Protein AF-A0A7C9CLT5-F1 (afdb_monomer)

Sequence (232 aa):
ELRRKSLEMELKLKSREDGNLPAATIGSSTFSGKDELLRELEATKGQISSLLEQHAELEMKSKSDIKVLVKEVKSLRRSQHELKQKLEKSLQEKSEVEQLLQREMKQSEQALVARRKLLHDCQTLHSRLRNCNVKFVDSNFADSSSTLDVLDLLVECDKQIGLLLTEINHFTPEADTLSNNNDMKAVDHELRLVLRDIFIDNARLRKRMNLFIQSALQVGSSTDENGSSVEE

pLDDT: mean 80.36, std 18.27, range [36.84, 98.62]

Radius of gyration: 62.24 Å; Cα contacts (8 Å, |Δi|>4): 39; chains: 1; bounding box: 108×39×186 Å

InterPro domains:
  IPR044588 PX domain-containing protein EREX-like [PTHR46856] (1-226)

Secondary structure (DSSP, 8-state):
-HHHHHHHHHHHHHHHHS----SSSHHHHHHHHHHHHHHHHHHHHHHHHHHHHHHHHHHHHHHHHHHHHHHHHHHHHHHHHHHHHHHHHHHHHHHHHHHHHHHHHHHHHHHHHHHHHHHHHHHHHHHHHHHTS----S--TTS---HHHHHHHHHHHHHHHHHHHHHHHTSSPPSTT--S--HHHHHHHHHHHHHHHHHHHHHHHHHHHHHHHHHHHHHHHHHHGGGS----

Mean predicted aligned error: 16.34 Å

Structure (mmCIF, N/CA/C/O backbone):
data_AF-A0A7C9CLT5-F1
#
_entry.id   AF-A0A7C9CLT5-F1
#
loop_
_atom_site.group_PDB
_atom_site.id
_atom_site.type_symbol
_atom_site.label_atom_id
_atom_site.label_alt_id
_atom_site.label_comp_id
_atom_site.label_asym_id
_atom_site.label_entity_id
_atom_site.label_seq_id
_atom_site.pdbx_PDB_ins_code
_atom_site.Cartn_x
_atom_site.Cartn_y
_atom_site.Cartn_z
_atom_site.occupancy
_atom_site.B_iso_or_equiv
_atom_site.auth_seq_id
_atom_site.auth_comp_id
_atom_site.auth_asym_id
_atom_site.auth_atom_id
_atom_site.pdbx_PDB_model_num
ATOM 1 N N . GLU A 1 1 ? 31.709 -3.753 -88.934 1.00 66.12 1 GLU A N 1
ATOM 2 C CA . GLU A 1 1 ? 31.804 -2.277 -89.024 1.00 66.12 1 GLU A CA 1
ATOM 3 C C . GLU A 1 1 ? 33.242 -1.746 -88.941 1.00 66.12 1 GLU A C 1
ATOM 5 O O . GLU A 1 1 ? 33.671 -1.070 -89.868 1.00 66.12 1 GLU A O 1
ATOM 10 N N . LEU A 1 2 ? 34.032 -2.140 -87.931 1.00 69.50 2 LEU A N 1
ATOM 11 C CA . LEU A 1 2 ? 35.466 -1.803 -87.800 1.00 69.50 2 LEU A CA 1
ATOM 12 C C . LEU A 1 2 ? 36.326 -2.117 -89.041 1.00 69.50 2 LEU A C 1
ATOM 14 O O . LEU A 1 2 ? 37.089 -1.263 -89.477 1.00 69.50 2 LEU A O 1
ATOM 18 N N . ARG A 1 3 ? 36.162 -3.293 -89.668 1.00 71.88 3 ARG A N 1
ATOM 19 C CA . ARG A 1 3 ? 36.886 -3.655 -90.908 1.00 71.88 3 ARG A CA 1
ATOM 20 C C . ARG A 1 3 ? 36.601 -2.710 -92.080 1.00 71.88 3 ARG A C 1
ATOM 22 O O . ARG A 1 3 ? 37.522 -2.352 -92.801 1.00 71.88 3 ARG A O 1
ATOM 29 N N . ARG A 1 4 ? 35.346 -2.273 -92.242 1.00 78.06 4 ARG A N 1
ATOM 30 C CA . ARG A 1 4 ? 34.948 -1.313 -93.288 1.00 78.06 4 ARG A CA 1
ATOM 31 C C . ARG A 1 4 ? 35.614 0.04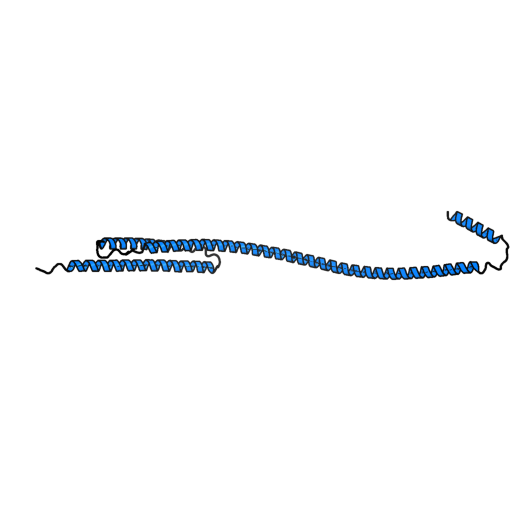3 -93.048 1.00 78.06 4 ARG A C 1
ATOM 33 O O . ARG A 1 4 ? 36.158 0.626 -93.974 1.00 78.06 4 ARG A O 1
ATOM 40 N N . LYS A 1 5 ? 35.635 0.482 -91.787 1.00 81.50 5 LYS A N 1
ATOM 41 C CA . LYS A 1 5 ? 36.274 1.732 -91.354 1.00 81.50 5 LYS A CA 1
ATOM 42 C C . LYS A 1 5 ? 37.803 1.692 -91.513 1.00 81.50 5 LYS A C 1
ATOM 44 O O . LYS A 1 5 ? 38.405 2.697 -91.872 1.00 81.50 5 LYS A O 1
ATOM 49 N N . SER A 1 6 ? 38.414 0.523 -91.301 1.00 76.75 6 SER A N 1
ATOM 50 C CA . SER A 1 6 ? 39.846 0.288 -91.528 1.00 76.75 6 SER A CA 1
ATOM 51 C C . SER A 1 6 ? 40.212 0.371 -93.009 1.00 76.75 6 SER A C 1
ATOM 53 O O . SER A 1 6 ? 41.174 1.047 -93.352 1.00 76.75 6 SER A O 1
ATOM 55 N N . LEU A 1 7 ? 39.425 -0.262 -93.885 1.00 83.94 7 LEU A N 1
ATOM 56 C CA . LEU A 1 7 ? 39.666 -0.236 -95.331 1.00 83.94 7 LEU A CA 1
ATOM 57 C C . LEU A 1 7 ? 39.484 1.177 -95.912 1.00 83.94 7 LEU A C 1
ATOM 59 O O . LEU A 1 7 ? 40.243 1.612 -96.770 1.00 83.94 7 LEU A O 1
ATOM 63 N N . GLU A 1 8 ? 38.498 1.919 -95.403 1.00 83.31 8 GLU A N 1
ATOM 64 C CA . GLU A 1 8 ? 38.257 3.312 -95.787 1.00 83.31 8 GLU A CA 1
ATOM 65 C C . GLU A 1 8 ? 39.413 4.236 -95.366 1.00 83.31 8 GLU A C 1
ATOM 67 O O . GLU A 1 8 ? 39.814 5.108 -96.137 1.00 83.31 8 GLU A O 1
ATOM 72 N N . MET A 1 9 ? 39.983 4.035 -94.171 1.00 81.94 9 MET A N 1
ATOM 73 C CA . MET A 1 9 ? 41.198 4.748 -93.760 1.00 81.94 9 MET A CA 1
ATOM 74 C C . MET A 1 9 ? 42.407 4.367 -94.613 1.00 81.94 9 MET A C 1
ATOM 76 O O . MET A 1 9 ? 43.177 5.247 -94.983 1.00 81.94 9 MET A O 1
ATOM 80 N N . GLU A 1 10 ? 42.566 3.090 -94.957 1.00 80.75 10 GLU A N 1
ATOM 81 C CA . GLU A 1 10 ? 43.690 2.625 -95.774 1.00 80.75 10 GLU A CA 1
ATOM 82 C C . GLU A 1 10 ? 43.654 3.225 -97.190 1.00 80.75 10 GLU A C 1
ATOM 84 O O . GLU A 1 10 ? 44.680 3.669 -97.703 1.00 80.75 10 GLU A O 1
ATOM 89 N N . LEU A 1 11 ? 42.463 3.332 -97.792 1.00 79.06 11 LEU A N 1
ATOM 90 C CA . LEU A 1 11 ? 42.272 4.001 -99.084 1.00 79.06 11 LEU A CA 1
ATOM 91 C C . LEU A 1 11 ? 42.558 5.508 -99.006 1.00 79.06 11 LEU A C 1
ATOM 93 O O . LEU A 1 11 ? 43.196 6.054 -99.904 1.00 79.06 11 LEU A O 1
ATOM 97 N N . LYS A 1 12 ? 42.143 6.172 -97.918 1.00 77.69 12 LYS A N 1
ATOM 98 C CA . LYS A 1 12 ? 42.426 7.600 -97.678 1.00 77.69 12 LYS A CA 1
ATOM 99 C C . LYS A 1 12 ? 43.920 7.878 -97.486 1.00 77.69 12 LYS A C 1
ATOM 101 O O . LYS A 1 12 ? 44.406 8.912 -97.941 1.00 77.69 12 LYS A O 1
ATOM 106 N N . LEU A 1 13 ? 44.649 6.966 -96.839 1.00 74.62 13 LEU A N 1
ATOM 107 C CA . LEU A 1 13 ? 46.101 7.065 -96.675 1.00 74.62 13 LEU A CA 1
ATOM 108 C C . LEU A 1 13 ? 46.825 6.858 -98.011 1.00 74.62 13 LEU A C 1
ATOM 110 O O . LEU A 1 13 ? 47.627 7.710 -98.382 1.00 74.62 13 LEU A O 1
ATOM 114 N N . LYS A 1 14 ? 46.456 5.827 -98.784 1.00 74.06 14 LYS A N 1
ATOM 115 C CA . LYS A 1 14 ? 47.026 5.579 -100.122 1.00 74.06 14 LYS A CA 1
ATOM 116 C C . LYS A 1 14 ? 46.781 6.739 -101.092 1.00 74.06 14 LYS A C 1
ATOM 118 O O . LYS A 1 14 ? 47.707 7.173 -101.765 1.00 74.06 14 LYS A O 1
ATOM 123 N N . SER A 1 15 ? 45.585 7.339 -101.091 1.00 64.56 15 SER A N 1
ATOM 124 C CA . SER A 1 15 ? 45.294 8.508 -101.944 1.00 64.56 15 SER A CA 1
ATOM 125 C C . SER A 1 15 ? 46.101 9.763 -101.590 1.00 64.56 15 SER A C 1
ATOM 127 O O . SER A 1 15 ? 46.228 10.666 -102.410 1.00 64.56 15 SER A O 1
ATOM 129 N N . ARG A 1 16 ? 46.624 9.838 -100.359 1.00 61.00 16 ARG A N 1
ATOM 130 C CA . ARG A 1 16 ? 47.462 10.945 -99.883 1.00 61.00 16 ARG A CA 1
ATOM 131 C C . ARG A 1 16 ? 48.944 10.725 -100.205 1.00 61.00 16 ARG A C 1
ATOM 133 O O . ARG A 1 16 ? 49.695 11.692 -100.225 1.00 61.00 16 ARG A O 1
ATOM 140 N N . GLU A 1 17 ? 49.343 9.481 -100.452 1.00 57.97 17 GLU A N 1
ATOM 141 C CA . GLU A 1 17 ? 50.720 9.075 -100.747 1.00 57.97 17 GLU A CA 1
ATOM 142 C C . GLU A 1 17 ? 51.038 9.170 -102.256 1.00 57.97 17 GLU A C 1
ATOM 144 O O . GLU A 1 17 ? 52.142 9.567 -102.615 1.00 57.97 17 GLU A O 1
ATOM 149 N N . ASP A 1 18 ? 50.049 8.948 -103.136 1.00 50.91 18 ASP A N 1
ATOM 150 C CA . ASP A 1 18 ? 50.190 9.064 -104.607 1.00 50.91 18 ASP A CA 1
ATOM 151 C C . ASP A 1 18 ? 50.083 10.510 -105.156 1.00 50.91 18 ASP A C 1
ATOM 153 O O . ASP A 1 18 ? 50.296 10.765 -106.344 1.00 50.91 18 ASP A O 1
ATOM 157 N N . GLY A 1 19 ? 49.768 11.491 -104.303 1.00 47.75 19 GLY A N 1
ATOM 158 C CA . GLY A 1 19 ? 49.683 12.913 -104.654 1.00 47.75 19 GLY A CA 1
ATOM 159 C C . GLY A 1 19 ? 50.991 13.659 -104.387 1.00 47.75 19 GLY A C 1
ATOM 160 O O . GLY A 1 19 ? 51.159 14.268 -103.334 1.00 47.75 19 GLY A O 1
ATOM 161 N N . ASN A 1 20 ? 51.911 13.642 -105.348 1.00 48.28 20 ASN A N 1
ATOM 162 C CA . ASN A 1 20 ? 53.196 14.340 -105.280 1.00 48.28 20 ASN A CA 1
ATOM 163 C C . ASN A 1 20 ? 53.012 15.881 -105.286 1.00 48.28 20 ASN A C 1
ATOM 165 O O . ASN A 1 20 ? 52.816 16.469 -106.348 1.00 48.28 20 ASN A O 1
ATOM 169 N N . LEU A 1 21 ? 53.071 16.542 -104.119 1.00 45.28 21 LEU A N 1
ATOM 170 C CA . LEU A 1 21 ? 53.153 18.008 -103.946 1.00 45.28 21 LEU A CA 1
ATOM 171 C C . LEU A 1 21 ? 53.982 18.369 -102.683 1.00 45.28 21 LEU A C 1
ATOM 173 O O . LEU A 1 21 ? 54.103 17.558 -101.766 1.00 45.28 21 LEU A O 1
ATOM 177 N N . PRO A 1 22 ? 54.620 19.556 -102.645 1.00 45.06 22 PRO A N 1
ATOM 178 C CA . PRO A 1 22 ? 55.977 19.735 -102.128 1.00 45.06 22 PRO A CA 1
ATOM 179 C C . PRO A 1 22 ? 56.117 19.736 -100.598 1.00 45.06 22 PRO A C 1
ATOM 181 O O . PRO A 1 22 ? 55.289 20.249 -99.846 1.00 45.06 22 PRO A O 1
ATOM 184 N N . ALA A 1 23 ? 57.265 19.214 -100.167 1.00 47.66 23 ALA A N 1
ATOM 185 C CA . ALA A 1 23 ? 57.706 18.921 -98.806 1.00 47.66 23 ALA A CA 1
ATOM 186 C C . ALA A 1 23 ? 57.981 20.138 -97.884 1.00 47.66 23 ALA A C 1
ATOM 188 O O . ALA A 1 23 ? 58.943 20.114 -97.121 1.00 47.66 23 ALA A O 1
ATOM 189 N N . ALA A 1 24 ? 57.160 21.194 -97.902 1.00 45.53 24 ALA A N 1
ATOM 190 C CA . ALA A 1 24 ? 57.438 22.415 -97.124 1.00 45.53 24 ALA A CA 1
ATOM 191 C C . ALA A 1 24 ? 56.342 22.867 -96.138 1.00 45.53 24 ALA A C 1
ATOM 193 O O . ALA A 1 24 ? 56.473 23.933 -95.542 1.00 45.53 24 ALA A O 1
ATOM 194 N N . THR A 1 25 ? 55.263 22.105 -95.913 1.00 49.78 25 THR A N 1
ATOM 195 C CA . THR A 1 25 ? 54.188 22.573 -94.994 1.00 49.78 25 THR A CA 1
ATOM 196 C C . THR A 1 25 ? 53.561 21.484 -94.110 1.00 49.78 25 THR A C 1
ATOM 198 O O . THR A 1 25 ? 52.732 21.775 -93.256 1.00 49.78 25 THR A O 1
ATOM 201 N N . ILE A 1 26 ? 53.989 20.223 -94.225 1.00 44.06 26 ILE A N 1
ATOM 202 C CA . ILE A 1 26 ? 53.376 19.098 -93.484 1.00 44.06 26 ILE A CA 1
ATOM 203 C C . ILE A 1 26 ? 54.106 18.789 -92.157 1.00 44.06 26 ILE A C 1
ATOM 205 O O . ILE A 1 26 ? 53.553 18.139 -91.271 1.00 44.06 26 ILE A O 1
ATOM 209 N N . GLY A 1 27 ? 55.309 19.332 -91.947 1.00 44.41 27 GLY A N 1
ATOM 210 C CA . GLY A 1 27 ? 56.067 19.135 -90.703 1.00 44.41 27 GLY A CA 1
ATOM 211 C C . GLY A 1 27 ? 55.457 19.802 -89.460 1.00 44.41 27 GLY A C 1
ATOM 212 O O . GLY A 1 27 ? 55.659 19.308 -88.356 1.00 44.41 27 GLY A O 1
ATOM 213 N N . SER A 1 28 ? 54.682 20.883 -89.612 1.00 47.25 28 SER A N 1
ATOM 214 C CA . SER A 1 28 ? 54.194 21.699 -88.483 1.00 47.25 28 SER A CA 1
ATOM 215 C C . SER A 1 28 ? 52.764 21.372 -88.023 1.00 47.25 28 SER A C 1
ATOM 217 O O . SER A 1 28 ? 52.457 21.494 -86.840 1.00 47.25 28 SER A O 1
ATOM 219 N N . SER A 1 29 ? 51.886 20.909 -88.920 1.00 49.78 29 SER A N 1
ATOM 220 C CA . SER A 1 29 ? 50.466 20.647 -88.608 1.00 49.78 29 SER A CA 1
ATOM 221 C C . SER A 1 29 ? 50.237 19.314 -87.879 1.00 49.78 29 SER A C 1
ATOM 223 O O . SER A 1 29 ? 49.468 19.249 -86.922 1.00 49.78 29 SER A O 1
ATOM 225 N N . THR A 1 30 ? 50.952 18.255 -88.267 1.00 52.78 30 THR A N 1
ATOM 226 C CA . THR A 1 30 ? 50.881 16.936 -87.606 1.00 52.78 30 THR A CA 1
ATOM 227 C C . THR A 1 30 ? 51.510 16.941 -86.207 1.00 52.78 30 THR A C 1
ATOM 229 O O . THR A 1 30 ? 51.152 16.123 -85.362 1.00 52.78 30 THR A O 1
ATOM 232 N N . PHE A 1 31 ? 52.426 17.878 -85.955 1.00 52.69 31 PHE A N 1
ATOM 233 C CA . PHE A 1 31 ? 53.069 18.096 -84.660 1.00 52.69 31 PHE A CA 1
ATOM 234 C C . PHE A 1 31 ? 52.114 18.790 -83.668 1.00 52.69 31 PHE A C 1
ATOM 236 O O . PHE A 1 31 ? 51.948 18.322 -82.547 1.00 52.69 31 PHE A O 1
ATOM 243 N N . SER A 1 32 ? 51.368 19.806 -84.125 1.00 59.34 32 SER A N 1
ATOM 244 C CA . SER A 1 32 ? 50.389 20.544 -83.306 1.00 59.34 32 SER A CA 1
ATOM 245 C C . SER A 1 32 ? 49.245 19.676 -82.755 1.00 59.34 32 SER A C 1
ATOM 247 O O . SER A 1 32 ? 48.876 19.831 -81.594 1.00 59.34 32 SER A O 1
ATOM 249 N N . GLY A 1 33 ? 48.699 18.738 -83.540 1.00 73.19 33 GLY A N 1
ATOM 250 C CA . GLY A 1 33 ? 47.644 17.831 -83.058 1.00 73.19 33 GLY A CA 1
ATOM 251 C C . GLY A 1 33 ? 48.146 16.776 -82.066 1.00 73.19 33 GLY A C 1
ATOM 252 O O . GLY A 1 33 ? 47.407 16.348 -81.184 1.00 73.19 33 GLY A O 1
ATOM 253 N N . LYS A 1 34 ? 49.418 16.376 -82.175 1.00 79.69 34 LYS A N 1
ATOM 254 C CA . LYS A 1 34 ? 50.054 15.443 -81.239 1.00 79.69 34 LYS A CA 1
ATOM 255 C C . LYS A 1 34 ? 50.289 16.095 -79.874 1.00 79.69 34 LYS A C 1
ATOM 257 O O . LYS A 1 34 ? 50.053 15.448 -78.858 1.00 79.69 34 LYS A O 1
ATOM 262 N N . ASP A 1 35 ? 50.698 17.360 -79.856 1.00 80.25 35 ASP A N 1
ATOM 263 C CA . ASP A 1 35 ? 50.902 18.122 -78.619 1.00 80.25 35 ASP A CA 1
ATOM 264 C C . ASP A 1 35 ? 49.583 18.413 -77.885 1.00 80.25 35 ASP A C 1
ATOM 266 O O . ASP A 1 35 ? 49.543 18.360 -76.656 1.00 80.25 35 ASP A O 1
ATOM 270 N N . GLU A 1 36 ? 48.489 18.663 -78.614 1.00 85.50 36 GLU A N 1
ATOM 271 C CA . GLU A 1 36 ? 47.157 18.822 -78.013 1.00 85.50 36 GLU A CA 1
ATOM 272 C C . GLU A 1 36 ? 46.658 17.509 -77.391 1.00 85.50 36 GLU A C 1
ATOM 274 O O . GLU A 1 36 ? 46.243 17.495 -76.235 1.00 85.50 36 GLU A O 1
ATOM 279 N N . LEU A 1 37 ? 46.804 16.381 -78.097 1.00 87.38 37 LEU A N 1
ATOM 280 C CA . LEU A 1 37 ? 46.467 15.056 -77.561 1.00 87.38 37 LEU A CA 1
ATOM 281 C C . LEU A 1 37 ? 47.310 14.684 -76.332 1.00 87.38 37 LEU A C 1
ATOM 283 O O . LEU A 1 37 ? 46.803 14.057 -75.404 1.00 87.38 37 LEU A O 1
ATOM 287 N N . LEU A 1 38 ? 48.589 15.070 -76.296 1.00 87.88 38 LEU A N 1
ATOM 288 C CA . LEU A 1 38 ? 49.440 14.884 -75.116 1.00 87.88 38 LEU A CA 1
ATOM 289 C C . LEU A 1 38 ? 48.967 15.741 -73.936 1.00 87.88 38 LEU A C 1
ATOM 291 O O . LEU A 1 38 ? 48.978 15.269 -72.798 1.00 87.88 38 LEU A O 1
ATOM 295 N N . ARG A 1 39 ? 48.517 16.973 -74.194 1.00 90.06 39 ARG A N 1
ATOM 296 C CA . ARG A 1 39 ? 47.952 17.854 -73.165 1.00 90.06 39 ARG A CA 1
ATOM 297 C C . ARG A 1 39 ? 46.640 17.300 -72.609 1.00 90.06 39 ARG A C 1
ATOM 299 O O . ARG A 1 39 ? 46.461 17.299 -71.394 1.00 90.06 39 ARG A O 1
ATOM 306 N N . GLU A 1 40 ? 45.757 16.790 -73.465 1.00 89.81 40 GLU A N 1
ATOM 307 C CA . GLU A 1 40 ? 44.522 16.110 -73.051 1.00 89.81 40 GLU A CA 1
ATOM 308 C C . GLU A 1 40 ? 44.812 14.831 -72.254 1.00 89.81 40 GLU A C 1
ATOM 310 O O . GLU A 1 40 ? 44.169 14.576 -71.233 1.00 89.81 40 GLU A O 1
ATOM 315 N N . LEU A 1 41 ? 45.807 14.041 -72.664 1.00 92.56 41 LEU A N 1
ATOM 316 C CA . LEU A 1 41 ? 46.230 12.849 -71.929 1.00 92.56 41 LEU A CA 1
ATOM 317 C C . LEU A 1 41 ? 46.744 13.205 -70.526 1.00 92.56 41 LEU A C 1
ATOM 319 O O . LEU A 1 41 ? 46.369 12.554 -69.553 1.00 92.56 41 LEU A O 1
ATOM 323 N N . GLU A 1 42 ? 47.565 14.248 -70.394 1.00 93.00 42 GLU A N 1
ATOM 324 C CA . GLU A 1 42 ? 48.068 14.667 -69.081 1.00 93.00 42 GLU A CA 1
ATOM 325 C C . GLU A 1 42 ? 46.955 15.289 -68.220 1.00 93.00 42 GLU A C 1
ATOM 327 O O . GLU A 1 42 ? 46.880 15.018 -67.021 1.00 93.00 42 GLU A O 1
ATOM 332 N N . ALA A 1 43 ? 46.024 16.039 -68.823 1.00 93.75 43 ALA A N 1
ATOM 333 C CA . ALA A 1 43 ? 44.853 16.577 -68.130 1.00 93.75 43 ALA A CA 1
ATOM 334 C C . ALA A 1 43 ? 43.919 15.466 -67.619 1.00 93.75 43 ALA A C 1
ATOM 336 O O . ALA A 1 43 ? 43.509 15.485 -66.457 1.00 93.75 43 ALA A O 1
ATOM 337 N N . THR A 1 44 ? 43.620 14.467 -68.452 1.00 92.88 44 THR A N 1
ATOM 338 C CA . THR A 1 44 ? 42.793 13.309 -68.068 1.00 92.88 44 THR A CA 1
ATOM 339 C C . THR A 1 44 ? 43.483 12.446 -67.017 1.00 92.88 44 THR A C 1
ATOM 341 O O . THR A 1 44 ? 42.844 12.020 -66.058 1.00 92.88 44 THR A O 1
ATOM 344 N N . LYS A 1 45 ? 44.799 12.247 -67.117 1.00 94.25 45 LYS A N 1
ATOM 345 C CA . LYS A 1 45 ? 45.598 11.575 -66.084 1.00 94.25 45 LYS A CA 1
ATOM 346 C C . LYS A 1 45 ? 45.567 12.329 -64.751 1.00 94.25 45 LYS A C 1
ATOM 348 O O . LYS A 1 45 ? 45.393 11.696 -63.709 1.00 94.25 45 LYS A O 1
ATOM 353 N N . GLY A 1 46 ? 45.664 13.659 -64.774 1.00 94.62 46 GLY A N 1
ATOM 354 C CA . GLY A 1 46 ? 45.495 14.504 -63.588 1.00 94.62 46 GLY A CA 1
ATOM 355 C C . GLY A 1 46 ? 44.102 14.369 -62.962 1.00 94.62 46 GLY A C 1
ATOM 356 O O . GLY A 1 46 ? 43.984 14.186 -61.751 1.00 94.62 46 GLY A O 1
ATOM 357 N N . GLN A 1 47 ? 43.048 14.368 -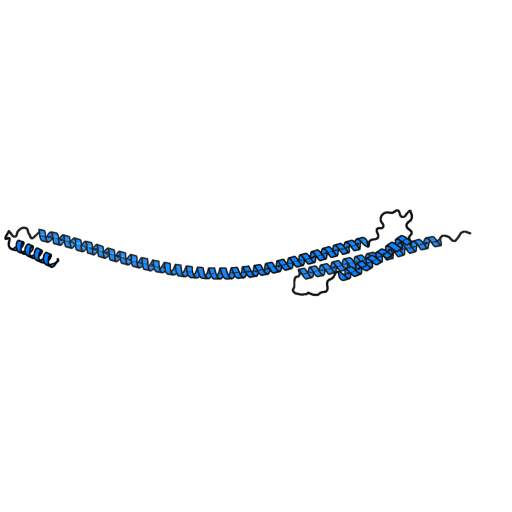63.785 1.00 95.44 47 GLN A N 1
ATOM 358 C CA . GLN A 1 47 ? 41.667 14.144 -63.333 1.00 95.44 47 GLN A CA 1
ATOM 359 C C . GLN A 1 47 ? 41.475 12.755 -62.712 1.00 95.44 47 GLN A C 1
ATOM 361 O O . GLN A 1 47 ? 40.876 12.645 -61.645 1.00 95.44 47 GLN A O 1
ATOM 366 N N . ILE A 1 48 ? 42.015 11.702 -63.336 1.00 95.19 48 ILE A N 1
ATOM 367 C CA . ILE A 1 48 ? 41.965 10.332 -62.803 1.00 95.19 48 ILE A CA 1
ATOM 368 C C . ILE A 1 48 ? 42.677 10.262 -61.449 1.00 95.19 48 ILE A C 1
ATOM 370 O O . ILE A 1 48 ? 42.136 9.685 -60.510 1.00 95.19 48 ILE A O 1
ATOM 374 N N . SER A 1 49 ? 43.856 10.878 -61.323 1.00 95.88 49 SER A N 1
ATOM 375 C CA . SER A 1 49 ? 44.589 10.923 -60.054 1.00 95.88 49 SER A CA 1
ATOM 376 C C . SER A 1 49 ? 43.783 11.621 -58.955 1.00 95.88 49 SER A C 1
ATOM 378 O O . SER A 1 49 ? 43.692 11.101 -57.846 1.00 95.88 49 SER A O 1
ATOM 380 N N . SER A 1 50 ? 43.156 12.761 -59.266 1.00 96.38 50 SER A N 1
ATOM 381 C CA . SER A 1 50 ? 42.314 13.496 -58.313 1.00 96.38 50 SER A CA 1
ATOM 382 C C . SER A 1 50 ? 41.072 12.699 -57.896 1.00 96.38 50 SER A C 1
ATOM 384 O O . SER A 1 50 ? 40.747 12.643 -56.711 1.00 96.38 50 SER A O 1
ATOM 386 N N . LEU A 1 51 ? 40.407 12.023 -58.840 1.00 96.75 51 LEU A N 1
ATOM 387 C CA . LEU A 1 51 ? 39.254 11.166 -58.544 1.00 96.75 51 LEU A CA 1
ATOM 388 C C . LEU A 1 51 ? 39.628 9.968 -57.664 1.00 96.75 51 LEU A C 1
ATOM 390 O O . LEU A 1 51 ? 38.862 9.606 -56.771 1.00 96.75 51 LEU A O 1
ATOM 394 N N . LEU A 1 52 ? 40.797 9.360 -57.887 1.00 95.62 52 LEU A N 1
ATOM 395 C CA . LEU A 1 52 ? 41.293 8.264 -57.050 1.00 95.62 52 LEU A CA 1
ATOM 396 C C . LEU A 1 52 ? 41.542 8.718 -55.607 1.00 9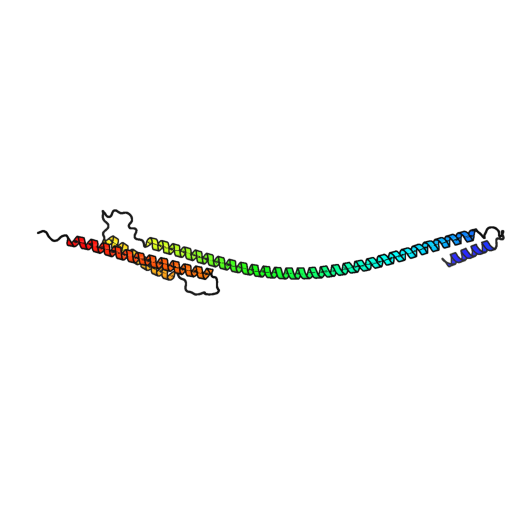5.62 52 LEU A C 1
ATOM 398 O O . LEU A 1 52 ? 41.190 7.997 -54.673 1.00 95.62 52 LEU A O 1
ATOM 402 N N . GLU A 1 53 ? 42.102 9.913 -55.421 1.00 96.62 53 GLU A N 1
ATOM 403 C CA . GLU A 1 53 ? 42.334 10.494 -54.096 1.00 96.62 53 GLU A CA 1
ATOM 404 C C . GLU A 1 53 ? 41.014 10.783 -53.365 1.00 96.62 53 GLU A C 1
ATOM 406 O O . GLU A 1 53 ? 40.824 10.336 -52.232 1.00 96.62 53 GLU A O 1
ATOM 411 N N . GLN A 1 54 ? 40.053 11.422 -54.042 1.00 96.75 54 GLN A N 1
ATOM 412 C CA . GLN A 1 54 ? 38.717 11.681 -53.488 1.00 96.75 54 GLN A CA 1
ATOM 413 C C . GLN A 1 54 ? 37.974 10.390 -53.125 1.00 96.75 54 GLN A C 1
ATOM 415 O O . GLN A 1 54 ? 37.315 10.314 -52.087 1.00 96.75 54 GLN A O 1
ATOM 420 N N . HIS A 1 55 ? 38.080 9.356 -53.962 1.00 96.62 55 HIS A N 1
ATOM 421 C CA . HIS A 1 55 ? 37.475 8.057 -53.682 1.00 96.62 55 HIS A CA 1
ATOM 422 C C . HIS A 1 55 ? 38.082 7.409 -52.431 1.00 96.62 55 HIS A C 1
ATOM 424 O O . HIS A 1 55 ? 37.347 6.911 -51.577 1.00 96.62 55 HIS A O 1
ATOM 430 N N . ALA A 1 56 ? 39.410 7.451 -52.287 1.00 96.38 56 ALA A N 1
ATOM 431 C CA . ALA A 1 56 ? 40.088 6.939 -51.099 1.00 96.38 56 ALA A CA 1
ATOM 432 C C . ALA A 1 56 ? 39.666 7.697 -49.826 1.00 96.38 56 ALA A C 1
ATOM 434 O O . ALA A 1 56 ? 39.408 7.070 -48.796 1.00 96.38 56 ALA A O 1
ATOM 435 N N . GLU A 1 57 ? 39.531 9.024 -49.892 1.00 96.94 57 GLU A N 1
ATOM 436 C CA . GLU A 1 57 ? 39.043 9.840 -48.774 1.00 96.94 57 GLU A CA 1
ATOM 437 C C . GLU A 1 57 ? 37.599 9.476 -48.386 1.00 96.94 57 GLU A C 1
ATOM 439 O O . GLU A 1 57 ? 37.307 9.233 -47.209 1.00 96.94 57 GLU A O 1
ATOM 444 N N . LEU A 1 58 ? 36.701 9.363 -49.370 1.00 97.06 58 LEU A N 1
ATOM 445 C CA . LEU A 1 58 ? 35.309 8.961 -49.149 1.00 97.06 58 LEU A CA 1
ATOM 446 C C . LEU A 1 58 ? 35.201 7.553 -48.559 1.00 97.06 58 LEU A C 1
ATOM 448 O O . LEU A 1 58 ? 34.399 7.333 -47.647 1.00 97.06 58 LEU A O 1
ATOM 452 N N . GLU A 1 59 ? 36.021 6.607 -49.018 1.00 96.88 59 GLU A N 1
ATOM 453 C CA . GLU A 1 59 ? 36.094 5.273 -48.422 1.00 96.88 59 GLU A CA 1
ATOM 454 C C . GLU A 1 59 ? 36.512 5.325 -46.950 1.00 96.88 59 GLU A C 1
ATOM 456 O O . GLU A 1 59 ? 35.926 4.631 -46.113 1.00 96.88 59 GLU A O 1
ATOM 461 N N . MET A 1 60 ? 37.529 6.124 -46.618 1.00 97.50 60 MET A N 1
ATOM 462 C CA . MET A 1 60 ? 38.014 6.254 -45.243 1.00 97.50 60 MET A CA 1
ATOM 463 C C . MET A 1 60 ? 36.948 6.876 -44.337 1.00 97.50 60 MET A C 1
ATOM 465 O O . MET A 1 60 ? 36.708 6.356 -43.242 1.00 97.50 60 MET A O 1
ATOM 469 N N . LYS A 1 61 ? 36.247 7.908 -44.822 1.00 97.62 61 LYS A N 1
ATOM 470 C CA . LYS A 1 61 ? 35.115 8.530 -44.124 1.00 97.62 61 LYS A CA 1
ATOM 471 C C . LYS A 1 61 ? 33.952 7.553 -43.929 1.00 97.62 61 LYS A C 1
ATOM 473 O O . LYS A 1 61 ? 33.448 7.398 -42.820 1.00 97.62 61 LYS A O 1
ATOM 478 N N . SER A 1 62 ? 33.580 6.807 -44.969 1.00 97.69 62 SER A N 1
ATOM 479 C CA . SER A 1 62 ? 32.528 5.787 -44.881 1.00 97.69 62 SER A CA 1
ATOM 480 C C . SER A 1 62 ? 32.876 4.701 -43.853 1.00 97.69 62 SER A C 1
ATOM 482 O O . SER A 1 62 ? 32.053 4.353 -43.003 1.00 97.69 62 SER A O 1
ATOM 484 N N . LYS A 1 63 ? 34.128 4.220 -43.844 1.00 98.06 63 LYS A N 1
ATOM 485 C CA . LYS A 1 63 ? 34.616 3.246 -42.851 1.00 98.06 63 LYS A CA 1
ATOM 486 C C . LYS A 1 63 ? 34.572 3.803 -41.422 1.00 98.06 63 LYS A C 1
ATOM 488 O O . LYS A 1 63 ? 34.255 3.049 -40.494 1.00 98.06 63 LYS A O 1
ATOM 493 N N . SER A 1 64 ? 34.883 5.087 -41.212 1.00 97.88 64 SER A N 1
ATOM 494 C CA . SER A 1 64 ? 34.753 5.712 -39.888 1.00 97.88 64 SER A CA 1
ATOM 495 C C . SER A 1 64 ? 33.296 5.872 -39.458 1.00 97.88 64 SER A C 1
ATOM 497 O O . SER A 1 64 ? 32.977 5.527 -38.318 1.00 97.88 64 SER A O 1
ATOM 499 N N . ASP A 1 65 ? 32.412 6.291 -40.361 1.00 98.19 65 ASP A N 1
ATOM 500 C CA . ASP A 1 65 ? 30.988 6.497 -40.072 1.00 98.19 65 ASP A CA 1
ATOM 501 C C . ASP A 1 65 ? 30.307 5.171 -39.711 1.00 98.19 65 ASP A C 1
ATOM 503 O O . ASP A 1 65 ? 29.640 5.068 -38.680 1.00 98.19 65 ASP A O 1
ATOM 507 N N . ILE A 1 66 ? 30.578 4.102 -40.472 1.00 98.31 66 ILE A N 1
ATOM 508 C CA . ILE A 1 66 ? 30.104 2.743 -40.157 1.00 98.31 66 ILE A CA 1
ATOM 509 C C . ILE A 1 66 ? 30.548 2.322 -38.748 1.00 98.31 66 ILE A C 1
ATOM 511 O O . ILE A 1 66 ? 29.770 1.731 -37.996 1.00 98.31 66 ILE A O 1
ATOM 515 N N . LYS A 1 67 ? 31.784 2.640 -38.344 1.00 98.31 67 LYS A N 1
ATOM 516 C CA . LYS A 1 67 ? 32.296 2.296 -37.008 1.00 98.31 67 LYS A CA 1
ATOM 517 C C . LYS A 1 67 ? 31.543 3.035 -35.900 1.00 98.31 67 LYS A C 1
ATOM 519 O O . LYS A 1 67 ? 31.279 2.432 -34.856 1.00 98.31 67 LYS A O 1
ATOM 524 N N . VAL A 1 68 ? 31.216 4.309 -36.106 1.00 98.44 68 VAL A N 1
ATOM 525 C CA . VAL A 1 68 ? 30.414 5.101 -35.162 1.00 98.44 68 VAL A CA 1
ATOM 526 C C . VAL A 1 68 ? 29.001 4.529 -35.066 1.00 98.44 68 VAL A C 1
ATOM 528 O O . VAL A 1 68 ? 28.581 4.169 -33.967 1.00 98.44 68 VAL A O 1
ATOM 531 N N . LEU A 1 69 ? 28.335 4.293 -36.200 1.00 98.56 69 LEU A N 1
ATOM 532 C CA . LEU A 1 69 ? 26.994 3.699 -36.243 1.00 98.56 69 LEU A CA 1
ATOM 533 C C . LEU A 1 69 ? 26.939 2.340 -35.532 1.00 98.56 69 LEU A C 1
ATOM 535 O O . LEU A 1 69 ? 26.024 2.071 -34.757 1.00 98.56 69 LEU A O 1
ATOM 539 N N . VAL A 1 70 ? 27.947 1.481 -35.714 1.00 98.62 70 VAL A N 1
ATOM 540 C CA . VAL A 1 70 ? 28.027 0.196 -34.998 1.00 98.62 70 VAL A CA 1
ATOM 541 C C . VAL A 1 70 ? 28.128 0.396 -33.482 1.00 98.62 70 VAL A C 1
ATOM 543 O O . VAL A 1 70 ? 27.517 -0.365 -32.726 1.00 98.62 70 VAL A O 1
ATOM 546 N N . LYS A 1 71 ? 28.890 1.393 -33.010 1.00 98.44 71 LYS A N 1
ATOM 547 C CA . LYS A 1 71 ? 28.986 1.708 -31.574 1.00 98.44 71 LYS A CA 1
ATOM 548 C C . LYS A 1 71 ? 27.661 2.235 -31.028 1.00 98.44 71 LYS A C 1
ATOM 550 O O . LYS A 1 71 ? 27.247 1.794 -29.957 1.00 98.44 71 LYS A O 1
ATOM 555 N N . GLU A 1 72 ? 26.987 3.108 -31.766 1.00 98.38 72 GLU A N 1
ATOM 556 C CA . GLU A 1 72 ? 25.681 3.655 -31.392 1.00 98.38 72 GLU A CA 1
ATOM 557 C C . GLU A 1 72 ? 24.619 2.563 -31.324 1.00 98.38 72 GLU A C 1
ATOM 559 O O . GLU A 1 72 ? 23.972 2.411 -30.292 1.00 98.38 72 GLU A O 1
ATOM 564 N N . VAL A 1 73 ? 24.519 1.710 -32.346 1.00 98.62 73 VAL A N 1
ATOM 565 C CA . VAL A 1 73 ? 23.583 0.575 -32.354 1.00 98.62 73 VAL A CA 1
ATOM 566 C C . VAL A 1 73 ? 23.853 -0.373 -31.184 1.00 98.62 73 VAL A C 1
ATOM 568 O O . VAL A 1 73 ? 22.916 -0.825 -30.525 1.00 98.62 73 VAL A O 1
ATOM 571 N N . LYS A 1 74 ? 25.123 -0.665 -30.870 1.00 98.44 74 LYS A N 1
ATOM 572 C CA . LYS A 1 74 ? 25.476 -1.470 -29.686 1.00 98.44 74 LYS A CA 1
ATOM 573 C C . LYS A 1 74 ? 25.080 -0.777 -28.381 1.00 98.44 74 LYS A C 1
ATOM 575 O O . LYS A 1 74 ? 24.607 -1.446 -27.465 1.00 98.44 74 LYS A O 1
ATOM 580 N N . SER A 1 75 ? 25.269 0.537 -28.281 1.00 98.56 75 SER A N 1
ATOM 581 C CA . SER A 1 75 ? 24.859 1.326 -27.116 1.00 98.56 75 SER A CA 1
ATOM 582 C C . SER A 1 75 ? 23.338 1.318 -26.937 1.00 98.56 75 SER A C 1
ATOM 584 O O . SER A 1 75 ? 22.849 0.961 -25.868 1.00 98.56 75 SER A O 1
ATOM 586 N N . LEU A 1 76 ? 22.593 1.591 -28.011 1.00 98.56 76 LEU A N 1
ATOM 587 C CA . LEU A 1 76 ? 21.131 1.600 -28.032 1.00 98.56 76 LEU A CA 1
ATOM 588 C C . LEU A 1 76 ? 20.544 0.237 -27.664 1.00 98.56 76 LEU A C 1
ATOM 590 O O . LEU A 1 76 ? 19.632 0.174 -26.848 1.00 98.56 76 LEU A O 1
ATOM 594 N N . ARG A 1 77 ? 21.094 -0.864 -28.192 1.00 98.50 77 ARG A N 1
ATOM 595 C CA . ARG A 1 77 ? 20.648 -2.222 -27.830 1.00 98.50 77 ARG A CA 1
ATOM 596 C C . ARG A 1 77 ? 20.840 -2.522 -26.344 1.00 98.50 77 ARG A C 1
ATOM 598 O O . ARG A 1 77 ? 19.953 -3.112 -25.733 1.00 98.50 77 ARG A O 1
ATOM 605 N N . ARG A 1 78 ? 21.971 -2.108 -25.758 1.00 98.31 78 ARG A N 1
ATOM 606 C CA . ARG A 1 78 ? 22.218 -2.258 -24.312 1.00 98.31 78 ARG A CA 1
ATOM 607 C C . ARG A 1 78 ? 21.229 -1.432 -23.497 1.00 98.31 78 ARG A C 1
ATOM 609 O O . ARG A 1 78 ? 20.548 -1.990 -22.647 1.00 98.31 78 ARG A O 1
ATOM 616 N N . SER A 1 79 ? 21.071 -0.152 -23.831 1.00 98.38 79 SER A N 1
ATOM 617 C CA . SER A 1 79 ? 20.120 0.737 -23.155 1.00 98.38 79 SER A CA 1
ATOM 618 C C . SER A 1 79 ? 18.680 0.221 -23.246 1.00 98.38 79 SER A C 1
ATOM 620 O O . SER A 1 79 ? 17.971 0.184 -22.244 1.00 98.38 79 SER A O 1
ATOM 622 N N . GLN A 1 80 ? 18.257 -0.268 -24.415 1.00 98.50 80 GLN A N 1
ATOM 623 C CA . GLN A 1 80 ? 16.939 -0.873 -24.596 1.00 98.50 80 GLN A CA 1
ATOM 624 C C . GLN A 1 80 ? 16.744 -2.096 -23.691 1.00 98.50 80 GLN A C 1
ATOM 626 O O . GLN A 1 80 ? 15.672 -2.266 -23.114 1.00 98.50 80 GLN A O 1
ATOM 631 N N . HIS A 1 81 ? 17.760 -2.952 -23.571 1.00 98.44 81 HIS A N 1
ATOM 632 C CA . HIS A 1 81 ? 17.698 -4.119 -22.696 1.00 98.44 81 HIS A CA 1
ATOM 633 C C . HIS A 1 81 ? 17.615 -3.721 -21.217 1.00 98.44 81 HIS A C 1
ATOM 635 O O . HIS A 1 81 ? 16.746 -4.216 -20.504 1.00 98.44 81 HIS A O 1
ATOM 641 N N . GLU A 1 82 ? 18.449 -2.777 -20.775 1.00 98.50 82 GLU A N 1
ATOM 642 C CA . GLU A 1 82 ? 18.428 -2.252 -19.404 1.00 98.50 82 GLU A CA 1
ATOM 643 C C . GLU A 1 82 ? 17.080 -1.609 -19.051 1.00 98.50 82 GLU A C 1
ATOM 645 O O . GLU A 1 82 ? 16.555 -1.826 -17.959 1.00 98.50 82 GLU A O 1
ATOM 650 N N . LEU A 1 83 ? 16.489 -0.841 -19.971 1.00 98.50 83 LEU A N 1
ATOM 651 C CA . LEU A 1 83 ? 15.175 -0.228 -19.768 1.00 98.50 83 LEU A CA 1
ATOM 652 C C . LEU A 1 83 ? 14.063 -1.274 -19.657 1.00 98.50 83 LEU A C 1
ATOM 654 O O . LEU A 1 83 ? 13.194 -1.128 -18.801 1.00 98.50 83 LEU A O 1
ATOM 658 N N . LYS A 1 84 ? 14.103 -2.340 -20.466 1.00 98.62 84 LYS A N 1
ATOM 659 C CA . LYS A 1 84 ? 13.145 -3.453 -20.353 1.00 98.62 84 LYS A CA 1
ATOM 660 C C . LYS A 1 84 ? 13.247 -4.148 -18.998 1.00 98.62 84 LYS A C 1
ATOM 662 O O . LYS A 1 84 ? 12.228 -4.306 -18.338 1.00 98.62 84 LYS A O 1
ATOM 667 N N . GLN A 1 85 ? 14.462 -4.463 -18.546 1.00 98.56 85 GLN A N 1
ATOM 668 C CA . GLN A 1 85 ? 14.669 -5.063 -17.224 1.00 98.56 85 GLN A CA 1
ATOM 669 C C . GLN A 1 85 ? 14.159 -4.158 -16.094 1.00 98.56 85 GLN A C 1
ATOM 671 O O . GLN A 1 85 ? 13.488 -4.624 -15.175 1.00 98.56 85 GLN A O 1
ATOM 676 N N . LYS A 1 86 ? 14.447 -2.850 -16.161 1.00 98.44 86 LYS A N 1
ATOM 677 C CA . LYS A 1 86 ? 13.951 -1.876 -15.175 1.00 98.44 86 LYS A CA 1
ATOM 678 C C . LYS A 1 86 ? 12.427 -1.778 -15.182 1.00 98.44 86 LYS A C 1
ATOM 680 O O . LYS A 1 86 ? 11.834 -1.686 -14.112 1.00 98.44 86 LYS A O 1
ATOM 685 N N . LEU A 1 87 ? 11.803 -1.810 -16.358 1.00 98.50 87 LEU A N 1
ATOM 686 C CA . LEU A 1 87 ? 10.349 -1.783 -16.496 1.00 98.50 87 LEU A CA 1
ATOM 687 C C . LEU A 1 87 ? 9.704 -3.035 -15.893 1.00 98.50 87 LEU A C 1
ATOM 689 O O . LEU A 1 87 ? 8.760 -2.907 -15.122 1.00 98.50 87 LEU A O 1
ATOM 693 N N . GLU A 1 88 ? 10.227 -4.222 -16.203 1.00 98.50 88 GLU A N 1
ATOM 694 C CA . GLU A 1 88 ? 9.737 -5.491 -15.647 1.00 98.50 88 GLU A CA 1
ATOM 695 C C . GLU A 1 88 ? 9.847 -5.508 -14.121 1.00 98.50 88 GLU A C 1
ATOM 697 O O . GLU A 1 88 ? 8.871 -5.803 -13.432 1.00 98.50 88 GLU A O 1
ATOM 702 N N . LYS A 1 89 ? 11.002 -5.097 -13.583 1.00 98.56 89 LYS A N 1
ATOM 703 C CA . LYS A 1 89 ? 11.206 -4.981 -12.136 1.00 98.56 89 LYS A CA 1
ATOM 704 C C . LYS A 1 89 ? 10.235 -3.983 -11.498 1.00 98.56 89 LYS A C 1
ATOM 706 O O . LYS A 1 89 ? 9.608 -4.302 -10.495 1.00 98.56 89 LYS A O 1
ATOM 711 N N . SER A 1 90 ? 10.076 -2.803 -12.095 1.00 98.44 90 SER A N 1
ATOM 712 C CA . SER A 1 90 ? 9.158 -1.780 -11.587 1.00 98.44 90 SER A CA 1
ATOM 713 C C . SER A 1 90 ? 7.699 -2.243 -11.620 1.00 98.44 90 SER A C 1
ATOM 715 O O . SER A 1 90 ? 6.944 -1.943 -10.698 1.00 98.44 90 SER A O 1
ATOM 717 N N . LEU A 1 91 ? 7.297 -2.997 -12.647 1.00 98.56 91 LEU A N 1
ATOM 718 C CA . LEU A 1 91 ? 5.951 -3.557 -12.744 1.00 98.56 91 LEU A CA 1
ATOM 719 C C . LEU A 1 91 ? 5.696 -4.607 -11.654 1.00 98.56 91 LEU A C 1
ATOM 721 O O . LEU A 1 91 ? 4.619 -4.612 -11.057 1.00 98.56 91 LEU A O 1
ATOM 725 N N . GLN A 1 92 ? 6.691 -5.449 -11.368 1.00 98.50 92 GLN A N 1
ATOM 726 C CA . GLN A 1 92 ? 6.625 -6.432 -10.290 1.00 98.50 92 GLN A CA 1
ATOM 727 C C . GLN A 1 92 ? 6.502 -5.753 -8.919 1.00 98.50 92 GLN A C 1
ATOM 729 O O . GLN A 1 92 ? 5.568 -6.044 -8.174 1.00 98.50 92 GLN A O 1
ATOM 734 N N . GLU A 1 93 ? 7.381 -4.792 -8.621 1.00 98.31 93 GLU A N 1
ATOM 735 C CA . GLU A 1 93 ? 7.341 -4.016 -7.372 1.00 98.31 93 GLU A CA 1
ATOM 736 C C . GLU A 1 93 ? 5.997 -3.291 -7.208 1.00 98.31 93 GLU A C 1
ATOM 738 O O . GLU A 1 93 ? 5.391 -3.329 -6.137 1.00 98.31 93 GLU A O 1
ATOM 743 N N . LYS A 1 94 ? 5.480 -2.686 -8.286 1.00 98.44 94 LYS A N 1
ATOM 744 C CA . LYS A 1 94 ? 4.160 -2.047 -8.285 1.00 98.44 94 LYS A CA 1
ATOM 745 C C . LYS A 1 94 ? 3.054 -3.041 -7.916 1.00 98.44 94 LYS A C 1
ATOM 747 O O . LYS A 1 94 ? 2.240 -2.733 -7.050 1.00 98.44 94 LYS A O 1
ATOM 752 N N . SER A 1 95 ? 3.033 -4.221 -8.538 1.00 98.25 95 SER A N 1
ATOM 753 C CA . SER A 1 95 ? 2.026 -5.252 -8.252 1.00 98.25 95 SER A CA 1
ATOM 754 C C . SER A 1 95 ? 2.095 -5.738 -6.800 1.00 98.25 95 SER A C 1
ATOM 756 O O . SER A 1 95 ? 1.061 -5.958 -6.169 1.00 98.25 95 SER A O 1
ATOM 758 N N . GLU A 1 96 ? 3.294 -5.917 -6.247 1.00 98.38 96 GLU A N 1
ATOM 759 C CA . GLU A 1 96 ? 3.476 -6.339 -4.852 1.00 98.38 96 GLU A CA 1
ATOM 760 C C . GLU A 1 96 ? 2.964 -5.281 -3.866 1.00 98.38 96 GLU A C 1
ATOM 762 O O . GLU A 1 96 ? 2.251 -5.610 -2.911 1.00 98.38 96 GLU A O 1
ATOM 767 N N . VAL A 1 97 ? 3.264 -4.005 -4.128 1.00 98.31 97 VAL A N 1
ATOM 768 C CA . VAL A 1 97 ? 2.778 -2.876 -3.321 1.00 98.31 97 VAL A CA 1
ATOM 769 C C . VAL A 1 97 ? 1.257 -2.735 -3.417 1.00 98.31 97 VAL A C 1
ATOM 771 O O . VAL A 1 97 ? 0.603 -2.543 -2.394 1.00 98.31 97 VAL A O 1
ATOM 774 N N . GLU A 1 98 ? 0.662 -2.891 -4.601 1.00 98.19 98 GLU A N 1
ATOM 775 C CA . GLU A 1 98 ? -0.800 -2.858 -4.766 1.00 98.19 98 GLU A CA 1
ATOM 776 C C . GLU A 1 98 ? -1.494 -3.979 -3.973 1.00 98.19 98 GLU A C 1
ATOM 778 O O . GLU A 1 98 ? -2.514 -3.742 -3.320 1.00 98.19 98 GLU A O 1
ATOM 783 N N . GLN A 1 99 ? -0.920 -5.187 -3.943 1.00 98.19 99 GLN A N 1
ATOM 784 C CA . GLN A 1 99 ? -1.443 -6.290 -3.126 1.00 98.19 99 GLN A CA 1
ATOM 785 C C . GLN A 1 99 ? -1.312 -6.030 -1.619 1.00 98.19 99 GLN A C 1
ATOM 787 O O . GLN A 1 99 ? -2.197 -6.412 -0.846 1.00 98.19 99 GLN A O 1
ATOM 792 N N . LEU A 1 100 ? -0.207 -5.416 -1.182 1.00 97.31 100 LEU A N 1
ATOM 793 C CA . LEU A 1 100 ? -0.020 -4.989 0.208 1.00 97.31 100 LEU A CA 1
ATOM 794 C C . LEU A 1 100 ? -1.073 -3.952 0.604 1.00 97.31 100 LEU A C 1
ATOM 796 O O . LEU A 1 100 ? -1.744 -4.135 1.620 1.00 97.31 100 LEU A O 1
ATOM 800 N N . LEU A 1 101 ? -1.279 -2.940 -0.240 1.00 97.44 101 LEU A N 1
ATOM 801 C CA . LEU A 1 101 ? -2.264 -1.885 -0.021 1.00 97.44 101 LEU A CA 1
ATOM 802 C C . LEU A 1 101 ? -3.683 -2.449 0.103 1.00 97.44 101 LEU A C 1
ATOM 804 O O . LEU A 1 101 ? -4.400 -2.109 1.041 1.00 97.44 101 LEU A O 1
ATOM 808 N N . GLN A 1 102 ? -4.090 -3.362 -0.784 1.00 97.62 102 GLN A N 1
ATOM 809 C CA . GLN A 1 102 ? -5.411 -3.994 -0.686 1.00 97.62 102 GLN A CA 1
ATOM 810 C C . GLN A 1 102 ? -5.599 -4.773 0.622 1.00 97.62 102 GLN A C 1
ATOM 812 O O . GLN A 1 102 ? -6.679 -4.739 1.221 1.00 97.62 102 GLN A O 1
ATOM 817 N N . ARG A 1 103 ? -4.553 -5.465 1.092 1.00 95.56 103 ARG A N 1
ATOM 818 C CA . ARG A 1 103 ? -4.590 -6.167 2.382 1.00 95.56 103 ARG A CA 1
ATOM 819 C C . ARG A 1 103 ? -4.723 -5.194 3.548 1.00 95.56 103 ARG A C 1
ATOM 821 O O . ARG A 1 103 ? -5.549 -5.442 4.425 1.00 95.56 103 ARG A O 1
ATOM 828 N N . GLU A 1 104 ? -3.970 -4.101 3.544 1.00 93.88 104 GLU A N 1
ATOM 829 C CA . GLU A 1 104 ? -4.048 -3.062 4.575 1.00 93.88 104 GLU A CA 1
ATOM 830 C C . GLU A 1 104 ? -5.424 -2.385 4.597 1.00 93.88 104 GLU A C 1
ATOM 832 O O . GLU A 1 104 ? -6.037 -2.274 5.658 1.00 93.88 104 GLU A O 1
ATOM 837 N N . MET A 1 105 ? -5.973 -2.029 3.430 1.00 95.44 105 MET A N 1
ATOM 838 C CA . MET A 1 105 ? -7.320 -1.457 3.315 1.00 95.44 105 MET A CA 1
ATOM 839 C C . MET A 1 105 ? -8.384 -2.385 3.907 1.00 95.44 105 MET A C 1
ATOM 841 O O . MET A 1 105 ? -9.207 -1.944 4.709 1.00 95.44 105 MET A O 1
ATOM 845 N N . LYS A 1 106 ? -8.338 -3.682 3.576 1.00 94.31 106 LYS A N 1
ATOM 846 C CA . LYS A 1 106 ? -9.272 -4.676 4.124 1.00 94.31 106 LYS A CA 1
ATOM 847 C C . LYS A 1 106 ? -9.137 -4.811 5.642 1.00 94.31 106 LYS A C 1
ATOM 849 O O . LYS A 1 106 ? -10.143 -4.901 6.342 1.00 94.31 106 LYS A O 1
ATOM 854 N N . GLN A 1 107 ? -7.911 -4.826 6.164 1.00 89.12 107 GLN A N 1
ATOM 855 C CA . GLN A 1 107 ? -7.672 -4.879 7.609 1.00 89.12 107 GLN A CA 1
ATOM 856 C C . GLN A 1 107 ? -8.179 -3.616 8.318 1.00 89.12 107 GLN A C 1
ATOM 858 O O . GLN A 1 107 ? -8.802 -3.715 9.375 1.00 89.12 107 GLN A O 1
ATOM 863 N N . SER A 1 108 ? -7.959 -2.445 7.721 1.00 89.31 108 SER A N 1
ATOM 864 C CA . SER A 1 108 ? -8.449 -1.161 8.227 1.00 89.31 108 SER A CA 1
ATOM 865 C C . SER A 1 108 ? -9.977 -1.115 8.264 1.00 89.31 108 SER A C 1
ATOM 867 O O . SER A 1 108 ? -10.564 -0.763 9.288 1.00 89.31 108 SER A O 1
ATOM 869 N N . GLU A 1 109 ? -10.646 -1.565 7.200 1.00 93.88 109 GLU A N 1
ATOM 870 C CA . GLU A 1 109 ? -12.108 -1.645 7.156 1.00 93.88 109 GLU A CA 1
ATOM 871 C C . GLU A 1 109 ? -12.661 -2.582 8.240 1.00 93.88 109 GLU A C 1
ATOM 873 O O . GLU A 1 109 ? -13.591 -2.219 8.966 1.00 93.88 109 GLU A O 1
ATOM 878 N N . GLN A 1 110 ? -12.045 -3.754 8.423 1.00 89.81 110 GLN A N 1
ATOM 879 C CA . GLN A 1 110 ? -12.407 -4.685 9.496 1.00 89.81 110 GLN A CA 1
ATOM 880 C C . GLN A 1 110 ? -12.223 -4.061 10.888 1.00 89.81 110 GLN A C 1
ATOM 882 O O . GLN A 1 110 ? -13.106 -4.195 11.740 1.00 89.81 110 GLN A O 1
ATOM 887 N N . ALA A 1 111 ? -11.125 -3.336 11.116 1.00 87.75 111 ALA A N 1
ATOM 888 C CA . ALA A 1 111 ? -10.889 -2.621 12.369 1.00 87.75 111 ALA A CA 1
ATOM 889 C C . ALA A 1 111 ? -11.943 -1.523 12.605 1.00 87.75 111 ALA A C 1
ATOM 891 O O . ALA A 1 111 ? -12.488 -1.412 13.704 1.00 87.75 111 ALA A O 1
ATOM 892 N N . LEU A 1 112 ? -12.308 -0.758 11.571 1.00 91.56 112 LEU A N 1
ATOM 893 C CA . LEU A 1 112 ? -13.365 0.256 11.654 1.00 91.56 112 LEU A CA 1
ATOM 894 C C . LEU A 1 112 ? -14.735 -0.350 11.978 1.00 91.56 112 LEU A C 1
ATOM 896 O O . LEU A 1 112 ? -15.497 0.236 12.750 1.00 91.56 112 LEU A O 1
ATOM 900 N N . VAL A 1 113 ? -15.071 -1.511 11.411 1.00 91.44 113 VAL A N 1
ATOM 901 C CA . VAL A 1 113 ? -16.306 -2.238 11.755 1.00 91.44 113 VAL A CA 1
ATOM 902 C C . VAL A 1 113 ? -16.275 -2.695 13.216 1.00 91.44 113 VAL A C 1
ATOM 904 O O . VAL A 1 113 ? -17.236 -2.454 13.949 1.00 91.44 113 VAL A O 1
ATOM 907 N N . ALA A 1 114 ? -15.164 -3.279 13.674 1.00 87.88 114 ALA A N 1
ATOM 908 C CA . ALA A 1 114 ? -15.012 -3.728 15.059 1.00 87.88 114 ALA A CA 1
ATOM 909 C C . ALA A 1 114 ? -15.110 -2.574 16.075 1.00 87.88 114 ALA A C 1
ATOM 911 O O . ALA A 1 114 ? -15.716 -2.742 17.137 1.00 87.88 114 ALA A O 1
ATOM 912 N N . ARG A 1 115 ? -14.567 -1.396 15.740 1.00 89.75 115 ARG A N 1
ATOM 913 C CA . ARG A 1 115 ? -14.671 -0.175 16.558 1.00 89.75 115 ARG A CA 1
ATOM 914 C C . ARG A 1 115 ? -16.066 0.418 16.574 1.00 89.75 115 ARG A C 1
ATOM 916 O O . ARG A 1 115 ? -16.527 0.825 17.634 1.00 89.75 115 ARG A O 1
ATOM 923 N N . ARG A 1 116 ? -16.761 0.443 15.431 1.00 93.31 116 ARG A N 1
ATOM 924 C CA . ARG A 1 116 ? -18.172 0.860 15.383 1.00 93.31 116 ARG A CA 1
ATOM 925 C C . ARG A 1 116 ? -19.043 -0.036 16.256 1.00 93.31 116 ARG A C 1
ATOM 927 O O . ARG A 1 116 ? -19.882 0.484 16.985 1.00 93.31 116 ARG A O 1
ATOM 934 N N . LYS A 1 117 ? -18.803 -1.352 16.230 1.00 91.31 117 LYS A N 1
ATOM 935 C CA . LYS A 1 117 ? -19.476 -2.296 17.127 1.00 91.31 117 LYS A CA 1
ATOM 936 C C . LYS A 1 117 ? -19.175 -1.977 18.593 1.00 91.31 117 LYS A C 1
ATOM 938 O O . LYS A 1 117 ? -20.108 -1.781 19.355 1.00 91.31 117 LYS A O 1
ATOM 943 N N . LEU A 1 118 ? -17.899 -1.816 18.959 1.00 89.75 118 LEU A N 1
ATOM 944 C CA . LEU A 1 118 ? -17.516 -1.447 20.327 1.00 89.75 118 LEU A CA 1
ATOM 945 C C . LEU A 1 118 ? -18.200 -0.155 20.794 1.00 89.75 118 LEU A C 1
ATOM 947 O O . LEU A 1 118 ? -18.732 -0.107 21.897 1.00 89.75 118 LEU A O 1
ATOM 951 N N . LEU A 1 119 ? -18.219 0.881 19.953 1.00 92.56 119 LEU A N 1
ATOM 952 C CA . LEU A 1 119 ? -18.886 2.142 20.268 1.00 92.56 119 LEU A CA 1
ATOM 953 C C . LEU A 1 119 ? -20.383 1.939 20.525 1.00 92.56 119 LEU A C 1
ATOM 955 O O . LEU A 1 119 ? -20.913 2.479 21.494 1.00 92.56 119 LEU A O 1
ATOM 959 N N . HIS A 1 120 ? -21.055 1.159 19.677 1.00 94.19 120 HIS A N 1
ATOM 960 C CA . HIS A 1 120 ? -22.468 0.835 19.850 1.00 94.19 120 HIS A CA 1
ATOM 961 C C . HIS A 1 120 ? -22.725 0.064 21.152 1.00 94.19 120 HIS A C 1
ATOM 963 O O . HIS A 1 120 ? -23.641 0.402 21.908 1.00 94.19 120 HIS A O 1
ATOM 969 N N . ASP A 1 121 ? -21.879 -0.921 21.452 1.00 89.00 121 ASP A N 1
ATOM 970 C CA . ASP A 1 121 ? -21.965 -1.701 22.681 1.00 89.00 121 ASP A CA 1
ATOM 971 C C . ASP A 1 121 ? -21.775 -0.768 23.904 1.00 89.00 121 ASP A C 1
ATOM 973 O O . ASP A 1 121 ? -22.572 -0.796 24.845 1.00 89.00 121 ASP A O 1
ATOM 977 N N . CYS A 1 122 ? -20.803 0.157 23.866 1.00 91.19 122 CYS A N 1
ATOM 978 C CA . CYS A 1 122 ? -20.587 1.157 24.922 1.00 91.19 122 CYS A CA 1
ATOM 979 C C . CYS A 1 122 ? -21.773 2.114 25.090 1.00 91.19 122 CYS A C 1
ATOM 981 O O . CYS A 1 122 ? -22.141 2.440 26.217 1.00 91.19 122 CYS A O 1
ATOM 983 N N . GLN A 1 123 ? -22.382 2.575 23.994 1.00 92.81 123 GLN A N 1
ATOM 984 C CA . GLN A 1 123 ? -23.577 3.426 24.038 1.00 92.81 123 GLN A CA 1
ATOM 985 C C . GLN A 1 123 ? -24.762 2.696 24.676 1.00 92.81 123 GLN A C 1
ATOM 987 O O . GLN A 1 123 ? -25.509 3.293 25.459 1.00 92.81 123 GLN A O 1
ATOM 992 N N . THR A 1 124 ? -24.910 1.404 24.379 1.00 91.12 124 THR A N 1
ATOM 993 C CA . THR A 1 124 ? -25.942 0.546 24.969 1.00 91.12 124 THR A CA 1
ATOM 994 C C . THR A 1 124 ? -25.722 0.391 26.469 1.00 91.12 124 THR A C 1
ATOM 996 O O . THR A 1 124 ? -26.632 0.695 27.246 1.00 91.12 124 THR A O 1
ATOM 999 N N . LEU A 1 125 ? -24.505 0.024 26.892 1.00 90.56 125 LEU A N 1
ATOM 1000 C CA . LEU A 1 125 ? -24.154 -0.070 28.312 1.00 90.56 125 LEU A CA 1
ATOM 1001 C C . LEU A 1 125 ? -24.355 1.259 29.038 1.00 90.56 125 LEU A C 1
ATOM 1003 O O . LEU A 1 125 ? -24.966 1.290 30.101 1.00 90.56 125 LEU A O 1
ATOM 1007 N N . HIS A 1 126 ? -23.902 2.369 28.456 1.00 90.56 126 HIS A N 1
ATOM 1008 C CA . HIS A 1 126 ? -24.089 3.700 29.027 1.00 90.56 126 HIS A CA 1
ATOM 1009 C C . HIS A 1 126 ? -25.573 4.057 29.188 1.00 90.56 126 HIS A C 1
ATOM 1011 O O . HIS A 1 126 ? -25.971 4.607 30.215 1.00 90.56 126 HIS A O 1
ATOM 1017 N N . SER A 1 127 ? -26.413 3.720 28.207 1.00 89.94 127 SER A N 1
ATOM 1018 C CA . SER A 1 127 ? -27.857 3.975 28.272 1.00 89.94 127 SER A CA 1
ATOM 1019 C C . SER A 1 127 ? -28.535 3.122 29.344 1.00 89.94 127 SER A C 1
ATOM 1021 O O . SER A 1 127 ? -29.319 3.642 30.136 1.00 89.94 127 SER A O 1
ATOM 1023 N N . ARG A 1 128 ? -28.186 1.833 29.437 1.00 86.38 128 ARG A N 1
ATOM 1024 C CA . ARG A 1 128 ? -28.689 0.939 30.493 1.00 86.38 128 ARG A CA 1
ATOM 1025 C C . ARG A 1 128 ? -28.238 1.393 31.871 1.00 86.38 128 ARG A C 1
ATOM 1027 O O . ARG A 1 128 ? -29.055 1.481 32.782 1.00 86.38 128 ARG A O 1
ATOM 1034 N N . LEU A 1 129 ? -26.970 1.767 32.001 1.00 86.81 129 LEU A N 1
ATOM 1035 C CA . LEU A 1 129 ? -26.427 2.346 33.215 1.00 86.81 129 LEU A CA 1
ATOM 1036 C C . LEU A 1 129 ? -27.212 3.614 33.584 1.00 86.81 129 LEU A C 1
ATOM 1038 O O . LEU A 1 129 ? -27.671 3.727 34.712 1.00 86.81 129 LEU A O 1
ATOM 1042 N N . ARG A 1 130 ? -27.465 4.544 32.655 1.00 85.56 130 ARG A N 1
ATOM 1043 C CA . ARG A 1 130 ? -28.302 5.734 32.913 1.00 85.56 130 ARG A CA 1
ATOM 1044 C C . ARG A 1 130 ? -29.716 5.377 33.390 1.00 85.56 130 ARG A C 1
ATOM 1046 O O . ARG A 1 130 ? -30.231 6.070 34.261 1.00 85.56 130 ARG A O 1
ATOM 1053 N N . ASN A 1 131 ? -30.312 4.312 32.858 1.00 81.44 131 ASN A N 1
ATOM 1054 C CA . ASN A 1 131 ? -31.641 3.843 33.263 1.00 81.44 131 ASN A CA 1
ATOM 1055 C C . ASN A 1 131 ? -31.648 3.171 34.643 1.00 81.44 131 ASN A C 1
ATOM 1057 O O . ASN A 1 131 ? -32.638 3.287 35.351 1.00 81.44 131 ASN A O 1
ATOM 1061 N N . CYS A 1 132 ? -30.534 2.561 35.063 1.00 76.62 132 CYS A N 1
ATOM 1062 C CA . CYS A 1 132 ? -30.354 2.039 36.424 1.00 76.62 132 CYS A CA 1
ATOM 1063 C C . CYS A 1 132 ? -30.245 3.149 37.488 1.00 76.62 132 CYS A C 1
ATOM 1065 O O . CYS A 1 132 ? -30.004 2.860 38.658 1.00 76.62 132 CYS A O 1
ATOM 1067 N N . ASN A 1 133 ? -30.325 4.423 37.092 1.00 71.56 133 ASN A N 1
ATOM 1068 C CA . ASN A 1 133 ? -30.323 5.541 38.019 1.00 71.56 133 ASN A CA 1
ATOM 1069 C C . ASN A 1 133 ? -31.761 5.827 38.457 1.00 71.56 133 ASN A C 1
ATOM 1071 O O . ASN A 1 133 ? -32.602 6.171 37.623 1.00 71.56 133 ASN A O 1
ATOM 1075 N N . VAL A 1 134 ? -32.027 5.735 39.760 1.00 63.72 134 VAL A N 1
ATOM 1076 C CA . VAL A 1 134 ? -33.302 6.168 40.334 1.00 63.72 134 VAL A CA 1
ATOM 1077 C C . VAL A 1 134 ? -33.465 7.658 40.030 1.00 63.72 134 VAL A C 1
ATOM 1079 O O . VAL A 1 134 ? -32.673 8.494 40.470 1.0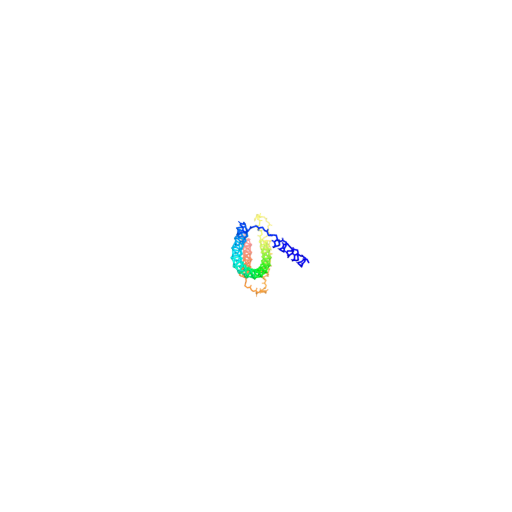0 63.72 134 VAL A O 1
ATOM 1082 N N . LYS A 1 135 ? -34.467 8.006 39.223 1.00 61.09 135 LYS A N 1
ATOM 1083 C CA . LYS A 1 135 ? -34.862 9.400 39.023 1.00 61.09 135 LYS A CA 1
ATOM 1084 C C . LYS A 1 135 ? -35.592 9.860 40.284 1.00 61.09 135 LYS A C 1
ATOM 1086 O O . LYS A 1 135 ? -36.811 9.780 40.336 1.00 61.09 135 LYS A O 1
ATOM 1091 N N . PHE A 1 136 ? -34.858 10.379 41.265 1.00 55.22 136 PHE A N 1
ATOM 1092 C CA . PHE A 1 136 ? -35.412 11.147 42.393 1.00 55.22 136 PHE A CA 1
ATOM 1093 C C . PHE A 1 136 ? -35.928 12.529 41.932 1.00 55.22 136 PHE A C 1
ATOM 1095 O O . PHE A 1 136 ? -35.639 13.545 42.553 1.00 55.22 136 PHE A O 1
ATOM 1102 N N . VAL A 1 137 ? -36.579 12.602 40.766 1.00 43.62 137 VAL A N 1
ATOM 1103 C CA . VAL A 1 137 ? -36.971 13.865 40.130 1.00 43.62 137 VAL A CA 1
ATOM 1104 C C . VAL A 1 137 ? -38.092 14.508 40.943 1.00 43.62 137 VAL A C 1
ATOM 1106 O O . VAL A 1 137 ? -39.219 14.032 40.894 1.00 43.62 137 VAL A O 1
ATOM 1109 N N . ASP A 1 138 ? -37.743 15.586 41.651 1.00 41.66 138 ASP A N 1
ATOM 1110 C CA . ASP A 1 138 ? -38.524 16.817 41.868 1.00 41.66 138 ASP A CA 1
ATOM 1111 C C . ASP A 1 138 ? -40.027 16.682 42.173 1.00 41.66 138 ASP A C 1
ATOM 1113 O O . ASP A 1 138 ? -40.834 17.529 41.792 1.00 41.66 138 ASP A O 1
ATOM 1117 N N . SER A 1 139 ? -40.442 15.661 42.910 1.00 39.25 139 SER A N 1
ATOM 1118 C CA . SER A 1 139 ? -41.705 15.710 43.639 1.00 39.25 139 SER A CA 1
ATOM 1119 C C . SER A 1 139 ? -41.366 15.999 45.086 1.00 39.25 139 SER A C 1
ATOM 1121 O O . SER A 1 139 ? -40.767 15.159 45.755 1.00 39.25 139 SER A O 1
ATOM 1123 N N . ASN A 1 140 ? -41.702 17.212 45.523 1.00 42.41 140 ASN A N 1
ATOM 1124 C CA . ASN A 1 140 ? -41.724 17.644 46.913 1.00 42.41 140 ASN A CA 1
ATOM 1125 C C . ASN A 1 140 ? -41.849 16.445 47.863 1.00 42.41 140 ASN A C 1
ATOM 1127 O O . ASN A 1 140 ? -42.877 15.770 47.862 1.00 42.41 140 ASN A O 1
ATOM 1131 N N . PHE A 1 141 ? -40.842 16.241 48.715 1.00 47.03 141 PHE A N 1
ATOM 1132 C CA . PHE A 1 141 ? -40.858 15.337 49.878 1.00 47.03 141 PHE A CA 1
ATOM 1133 C C . PHE A 1 141 ? -42.040 15.587 50.846 1.00 47.03 141 PHE A C 1
ATOM 1135 O O . PHE A 1 141 ? -42.086 15.011 51.926 1.00 47.03 141 PHE A O 1
ATOM 1142 N N . ALA A 1 142 ? -42.965 16.479 50.490 1.00 44.59 142 ALA A N 1
ATOM 1143 C CA . ALA A 1 142 ? -44.058 16.938 51.313 1.00 44.59 142 ALA A CA 1
ATOM 1144 C C . ALA A 1 142 ? -45.301 16.050 51.215 1.00 44.59 142 ALA A C 1
ATOM 1146 O O . ALA A 1 142 ? -45.947 15.886 52.235 1.00 44.59 142 ALA A O 1
ATOM 1147 N N . ASP A 1 143 ? -45.628 15.433 50.071 1.00 46.88 143 ASP A N 1
ATOM 1148 C CA . ASP A 1 143 ? -46.927 14.759 49.952 1.00 46.88 143 ASP A CA 1
ATOM 1149 C C . ASP A 1 143 ? -46.861 13.449 49.140 1.00 46.88 143 ASP A C 1
ATOM 1151 O O . ASP A 1 143 ? -46.840 13.444 47.911 1.00 46.88 143 ASP A O 1
ATOM 1155 N N . SER A 1 144 ? -46.956 12.318 49.852 1.00 43.91 144 SER A N 1
ATOM 1156 C CA . SER A 1 144 ? -47.638 11.076 49.422 1.00 43.91 144 SER A CA 1
ATOM 1157 C C . SER A 1 144 ? -46.959 9.993 48.546 1.00 43.91 144 SER A C 1
ATOM 1159 O O . SER A 1 144 ? -47.686 9.182 47.977 1.00 43.91 144 SER A O 1
ATOM 1161 N N . SER A 1 145 ? -45.626 9.831 48.505 1.00 52.50 145 SER A N 1
ATOM 1162 C CA . SER A 1 145 ? -45.056 8.503 48.152 1.00 52.50 145 SER A CA 1
ATOM 1163 C C . SER A 1 145 ? -44.717 7.736 49.425 1.00 52.50 145 SER A C 1
ATOM 1165 O O . SER A 1 145 ? -43.938 8.240 50.239 1.00 52.50 145 SER A O 1
ATOM 1167 N N . SER A 1 146 ? -45.272 6.538 49.620 1.00 61.91 146 SER A N 1
ATOM 1168 C CA . SER A 1 146 ? -44.914 5.732 50.788 1.00 61.91 146 SER A CA 1
ATOM 1169 C C . SER A 1 146 ? -43.417 5.401 50.737 1.00 61.91 146 SER A C 1
ATOM 1171 O O . SER A 1 146 ? -42.855 5.158 49.668 1.00 61.91 146 SER A O 1
ATOM 1173 N N . THR A 1 147 ? -42.736 5.395 51.883 1.00 66.50 147 THR A N 1
ATOM 1174 C CA . THR A 1 147 ? -41.328 4.961 51.982 1.00 66.50 147 THR A CA 1
ATOM 1175 C C . THR A 1 147 ? -41.119 3.559 51.396 1.00 66.50 147 THR A C 1
ATOM 1177 O O . THR A 1 147 ? -40.036 3.250 50.897 1.00 66.50 147 THR A O 1
ATOM 1180 N N . LEU A 1 148 ? -42.181 2.747 51.396 1.00 68.50 148 LEU A N 1
ATOM 1181 C CA . LEU A 1 148 ? -42.263 1.433 50.770 1.00 68.50 148 LEU A CA 1
ATOM 1182 C C . LEU A 1 148 ? -42.111 1.493 49.236 1.00 68.50 148 LEU A C 1
ATOM 1184 O O . LEU A 1 148 ? -41.319 0.730 48.691 1.00 68.50 148 LEU A O 1
ATOM 1188 N N . ASP A 1 149 ? -42.757 2.445 48.550 1.00 74.75 149 ASP A N 1
ATOM 1189 C CA . ASP A 1 149 ? -42.658 2.602 47.084 1.00 74.75 149 ASP A CA 1
ATOM 1190 C C . ASP A 1 149 ? -41.231 2.967 46.634 1.00 74.75 149 ASP A C 1
ATOM 1192 O O . ASP A 1 149 ? -40.745 2.517 45.592 1.00 74.75 149 ASP A O 1
ATOM 1196 N N . VAL A 1 150 ? -40.521 3.768 47.438 1.00 77.94 150 VAL A N 1
ATOM 1197 C CA . VAL A 1 150 ? -39.114 4.131 47.187 1.00 77.94 150 VAL A CA 1
ATOM 1198 C C . VAL A 1 150 ? -38.192 2.930 47.405 1.00 77.94 150 VAL A C 1
ATOM 1200 O O . VAL A 1 150 ? -37.227 2.741 46.658 1.00 77.94 150 VAL A O 1
ATOM 1203 N N . LEU A 1 151 ? -38.488 2.102 48.409 1.00 80.69 151 LEU A N 1
ATOM 1204 C CA . LEU A 1 151 ? -37.736 0.885 48.696 1.00 80.69 151 LEU A CA 1
ATOM 1205 C C . LEU A 1 151 ? -37.890 -0.142 47.563 1.00 80.69 151 LEU A C 1
ATOM 1207 O O . LEU A 1 151 ? -36.888 -0.695 47.104 1.00 80.69 151 LEU A O 1
ATOM 1211 N N . ASP A 1 152 ? -39.109 -0.325 47.055 1.00 81.81 152 ASP A N 1
ATOM 1212 C CA . ASP A 1 152 ? -39.399 -1.205 45.917 1.00 81.81 152 ASP A CA 1
ATOM 1213 C C . ASP A 1 152 ? -38.700 -0.731 44.635 1.00 81.81 152 ASP A C 1
ATOM 1215 O O . ASP A 1 152 ? -38.116 -1.540 43.902 1.00 81.81 152 ASP A O 1
ATOM 1219 N N . LEU A 1 153 ? -38.661 0.584 44.391 1.00 83.31 153 LEU A N 1
ATOM 1220 C CA . LEU A 1 153 ? -37.932 1.162 43.260 1.00 83.31 153 LEU A CA 1
ATOM 1221 C C . LEU A 1 153 ? -36.416 0.923 43.366 1.00 83.31 153 LEU A C 1
ATOM 1223 O O . LEU A 1 153 ? -35.771 0.603 42.365 1.00 83.31 153 LEU A O 1
ATOM 1227 N N . LEU A 1 154 ? -35.841 1.026 44.570 1.00 85.00 154 LEU A N 1
ATOM 1228 C CA . LEU A 1 154 ? -34.427 0.715 44.818 1.00 85.00 154 LEU A CA 1
ATOM 1229 C C . LEU A 1 154 ? -34.122 -0.771 44.595 1.00 85.00 154 LEU A C 1
ATOM 1231 O O . LEU A 1 154 ? -33.097 -1.095 43.993 1.00 85.00 154 LEU A O 1
ATOM 1235 N N . VAL A 1 155 ? -35.011 -1.668 45.034 1.00 85.38 155 VAL A N 1
ATOM 1236 C CA . VAL A 1 155 ? -34.887 -3.116 44.798 1.00 85.38 155 VAL A CA 1
ATOM 1237 C C . VAL A 1 155 ? -34.929 -3.429 43.301 1.00 85.38 155 VAL A C 1
ATOM 1239 O O . VAL A 1 155 ? -34.130 -4.234 42.816 1.00 85.38 155 VAL A O 1
ATOM 1242 N N . GLU A 1 156 ? -35.818 -2.786 42.544 1.00 85.19 156 GLU A N 1
ATOM 1243 C CA . GLU A 1 156 ? -35.887 -2.965 41.093 1.00 85.19 156 GLU A CA 1
ATOM 1244 C C . GLU A 1 156 ? -34.644 -2.404 40.384 1.00 85.19 156 GLU A C 1
ATOM 1246 O O . GLU A 1 156 ? -34.069 -3.072 39.520 1.00 85.19 156 GLU A O 1
ATOM 1251 N N . CYS A 1 157 ? -34.144 -1.237 40.802 1.00 85.06 157 CYS A N 1
ATOM 1252 C CA . CYS A 1 157 ? -32.871 -0.711 40.307 1.00 85.06 157 CYS A CA 1
ATOM 1253 C C . CYS A 1 157 ? -31.693 -1.648 40.615 1.00 85.06 157 CYS A C 1
ATOM 1255 O O . CYS A 1 157 ? -30.846 -1.858 39.747 1.00 85.06 157 CYS A O 1
ATOM 1257 N N . ASP A 1 158 ? -31.641 -2.273 41.792 1.00 87.75 158 ASP A N 1
ATOM 1258 C CA . ASP A 1 158 ? -30.594 -3.244 42.132 1.00 87.75 158 ASP A CA 1
ATOM 1259 C C . ASP A 1 158 ? -30.642 -4.506 41.260 1.00 87.75 158 ASP A C 1
ATOM 1261 O O . ASP A 1 158 ? -29.586 -5.022 40.868 1.00 87.75 158 ASP A O 1
ATOM 1265 N N . LYS A 1 159 ? -31.840 -4.987 40.897 1.00 88.19 159 LYS A N 1
ATOM 1266 C CA . LYS A 1 159 ? -31.991 -6.077 39.917 1.00 88.19 159 LYS A CA 1
ATOM 1267 C C . LYS A 1 159 ? -31.472 -5.657 38.544 1.00 88.19 159 LYS A C 1
ATOM 1269 O O . LYS A 1 159 ? -30.711 -6.407 37.931 1.00 88.19 159 LYS A O 1
ATOM 1274 N N . GLN A 1 160 ? -31.820 -4.454 38.084 1.00 89.00 160 GLN A N 1
ATOM 1275 C CA . GLN A 1 160 ? -31.344 -3.917 36.804 1.00 89.00 160 GLN A CA 1
ATOM 1276 C C . GLN A 1 160 ? -29.818 -3.751 36.777 1.00 89.00 160 GLN A C 1
ATOM 1278 O O . GLN A 1 160 ? -29.181 -4.126 35.793 1.00 89.00 160 GLN A O 1
ATOM 1283 N N . ILE A 1 161 ? -29.209 -3.285 37.872 1.00 89.56 161 ILE A N 1
ATOM 1284 C CA . ILE A 1 161 ? -27.746 -3.222 38.024 1.00 89.56 161 ILE A CA 1
ATOM 1285 C C . ILE A 1 161 ? -27.133 -4.629 37.972 1.00 89.56 161 ILE A C 1
ATOM 1287 O O . ILE A 1 161 ? -26.080 -4.823 37.364 1.00 89.56 161 ILE A O 1
ATOM 1291 N N . GLY A 1 162 ? -27.787 -5.625 38.577 1.00 88.31 162 GLY A N 1
ATOM 1292 C CA . GLY A 1 162 ? -27.379 -7.028 38.489 1.00 88.31 162 GLY A CA 1
ATOM 1293 C C . GLY A 1 162 ? -27.357 -7.552 37.050 1.00 88.31 162 GLY A C 1
ATOM 1294 O O . GLY A 1 162 ? -26.366 -8.152 36.637 1.00 88.31 162 GLY A O 1
ATOM 1295 N N . LEU A 1 163 ? -28.407 -7.270 36.273 1.00 88.38 163 LEU A N 1
ATOM 1296 C CA . LEU A 1 163 ? -28.484 -7.616 34.847 1.00 88.38 163 LEU A CA 1
ATOM 1297 C C . LEU A 1 163 ? -27.441 -6.865 34.007 1.00 88.38 163 LEU A C 1
ATOM 1299 O O . LEU A 1 163 ? -26.863 -7.423 33.079 1.00 88.38 163 LEU A O 1
ATOM 1303 N N . LEU A 1 164 ? -27.160 -5.606 34.342 1.00 88.94 164 LEU A N 1
ATOM 1304 C CA . LEU A 1 164 ? -26.116 -4.836 33.675 1.00 88.94 164 LEU A CA 1
ATOM 1305 C C . LEU A 1 164 ? -24.729 -5.448 33.922 1.00 88.94 164 LEU A C 1
ATOM 1307 O O . LEU A 1 164 ? -23.934 -5.564 32.996 1.00 88.94 164 LEU A O 1
ATOM 1311 N N . LEU A 1 165 ? -24.438 -5.890 35.149 1.00 89.31 165 LEU A N 1
ATOM 1312 C CA . LEU A 1 165 ? -23.170 -6.551 35.475 1.00 89.31 165 LEU A CA 1
ATOM 1313 C C . LEU A 1 165 ? -22.970 -7.852 34.691 1.00 89.31 165 LEU A C 1
ATOM 1315 O O . LEU A 1 165 ? -21.853 -8.124 34.250 1.00 89.31 165 LEU A O 1
ATOM 1319 N N . THR A 1 166 ? -24.023 -8.652 34.492 1.00 87.50 166 THR A N 1
ATOM 1320 C CA . THR A 1 166 ? -23.908 -9.871 33.678 1.00 87.50 166 THR A CA 1
ATOM 1321 C C . THR A 1 166 ? -23.641 -9.537 32.213 1.00 87.50 166 THR A C 1
ATOM 1323 O O . THR A 1 166 ? -22.784 -10.171 31.605 1.00 87.50 166 THR A O 1
ATOM 1326 N N . GLU A 1 167 ? -24.288 -8.513 31.660 1.00 86.12 167 GLU A N 1
ATOM 1327 C CA . GLU A 1 167 ? -24.049 -8.042 30.291 1.00 86.12 167 GLU A CA 1
ATOM 1328 C C . GLU A 1 167 ? -22.632 -7.478 30.096 1.00 86.12 167 GLU A C 1
ATOM 1330 O O . GLU A 1 167 ? -21.970 -7.819 29.117 1.00 86.12 167 GLU A O 1
ATOM 1335 N N . ILE A 1 168 ? -22.120 -6.690 31.050 1.00 87.12 168 ILE A N 1
ATOM 1336 C CA . ILE A 1 168 ? -20.745 -6.162 31.006 1.00 87.12 168 ILE A CA 1
ATOM 1337 C C . ILE A 1 168 ? -19.712 -7.301 31.023 1.00 87.12 168 ILE A C 1
ATOM 1339 O O . ILE A 1 168 ? -18.685 -7.221 30.353 1.00 87.12 168 ILE A O 1
ATOM 1343 N N . ASN A 1 169 ? -19.976 -8.394 31.740 1.00 82.69 169 ASN A N 1
ATOM 1344 C CA . ASN A 1 169 ? -19.074 -9.550 31.739 1.00 82.69 169 ASN A CA 1
ATOM 1345 C C . ASN A 1 169 ? -19.048 -10.291 30.389 1.00 82.69 169 ASN A C 1
ATOM 1347 O O . ASN A 1 169 ? -18.042 -10.913 30.064 1.00 82.69 169 ASN A O 1
ATOM 1351 N N . HIS A 1 170 ? -20.105 -10.177 29.578 1.00 78.31 170 HIS A N 1
ATOM 1352 C CA . HIS A 1 170 ? -20.144 -10.689 28.200 1.00 78.31 170 HIS A CA 1
ATOM 1353 C C . HIS A 1 170 ? -19.593 -9.682 27.167 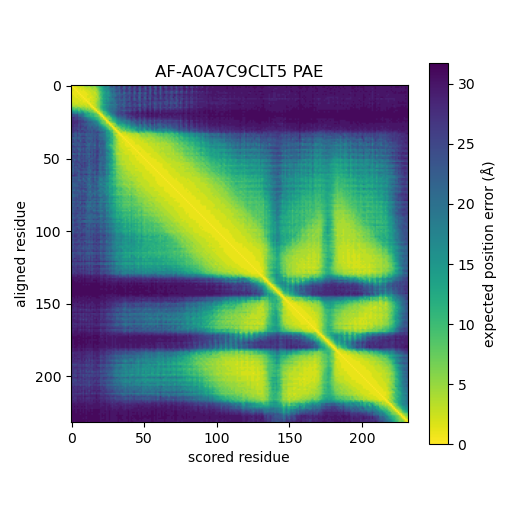1.00 78.31 170 HIS A C 1
ATOM 1355 O O . HIS A 1 170 ? -19.524 -9.983 25.977 1.00 78.31 170 HIS A O 1
ATOM 1361 N N . PHE A 1 171 ? -19.184 -8.485 27.602 1.00 69.81 171 PHE A N 1
ATOM 1362 C CA . PHE A 1 171 ? -18.682 -7.398 26.752 1.00 69.81 171 PHE A CA 1
ATOM 1363 C C . PHE A 1 171 ? -17.286 -7.669 26.164 1.00 69.81 171 PHE A C 1
ATOM 1365 O O . PHE A 1 171 ? -16.855 -7.012 25.212 1.00 69.81 171 PHE A O 1
ATOM 1372 N N . THR A 1 172 ? -16.561 -8.643 26.717 1.00 63.03 172 THR A N 1
ATOM 1373 C CA . THR A 1 172 ? -15.264 -9.093 26.203 1.00 63.03 172 THR A CA 1
ATOM 1374 C C . THR A 1 172 ? -15.431 -10.342 25.339 1.00 63.03 172 THR A C 1
ATOM 1376 O O . THR A 1 172 ? -15.867 -11.366 25.860 1.00 63.03 172 THR A O 1
ATOM 1379 N N . PRO A 1 173 ? -15.059 -10.303 24.046 1.00 61.25 173 PRO A N 1
ATOM 1380 C CA . PRO A 1 173 ? -14.942 -11.510 23.235 1.00 61.25 173 PRO A CA 1
ATOM 1381 C C . PRO A 1 173 ? -13.853 -12.434 23.796 1.00 61.25 173 PRO A C 1
ATOM 1383 O O . PRO A 1 173 ? -12.818 -11.948 24.260 1.00 61.25 173 PRO A O 1
ATOM 1386 N N . GLU A 1 174 ? -14.082 -13.746 23.712 1.00 50.81 174 GLU A N 1
ATOM 1387 C CA . GLU A 1 174 ? -13.074 -14.782 23.959 1.00 50.81 174 GLU A CA 1
ATOM 1388 C C . GLU A 1 174 ? -11.815 -14.522 23.121 1.00 50.81 174 GLU A C 1
ATOM 1390 O O . GLU A 1 174 ? -11.881 -14.020 21.997 1.00 50.81 174 GLU A O 1
ATOM 1395 N N . ALA A 1 175 ? -10.659 -14.857 23.695 1.00 47.97 175 ALA A N 1
ATOM 1396 C CA . ALA A 1 175 ? -9.311 -14.581 23.197 1.00 47.97 175 ALA A CA 1
ATOM 1397 C C . ALA A 1 175 ? -8.931 -15.306 21.884 1.00 47.97 175 ALA A C 1
ATOM 1399 O O . ALA A 1 175 ? -7.750 -15.409 21.541 1.00 47.97 175 ALA A O 1
ATOM 1400 N N . ASP A 1 176 ? -9.906 -15.773 21.112 1.00 46.62 176 ASP A N 1
ATOM 1401 C CA . ASP A 1 176 ? -9.684 -16.548 19.903 1.00 46.62 176 ASP A CA 1
ATOM 1402 C C . ASP A 1 176 ? -9.565 -15.631 18.691 1.00 46.62 176 ASP A C 1
ATOM 1404 O O . ASP A 1 176 ? -10.496 -15.389 17.924 1.00 46.62 176 ASP A O 1
ATOM 1408 N N . THR A 1 177 ? -8.368 -15.065 18.557 1.00 48.22 177 THR A N 1
ATOM 1409 C CA . THR A 1 177 ? -7.530 -15.083 17.341 1.00 48.22 177 THR A CA 1
ATOM 1410 C C . THR A 1 177 ? -6.354 -14.132 17.554 1.00 48.22 177 THR A C 1
ATOM 1412 O O . THR A 1 177 ? -6.186 -13.112 16.879 1.00 48.22 177 THR A O 1
ATOM 1415 N N . LEU A 1 178 ? -5.492 -14.494 18.509 1.00 51.56 178 LEU A N 1
ATOM 1416 C CA . LEU A 1 178 ? -4.107 -14.031 18.550 1.00 51.56 178 LEU A CA 1
ATOM 1417 C C . LEU A 1 178 ? -3.387 -14.546 17.297 1.00 51.56 178 LEU A C 1
ATOM 1419 O O . LEU A 1 178 ? -2.731 -15.582 17.304 1.00 51.56 178 LEU A O 1
ATOM 1423 N N . SER A 1 179 ? -3.538 -13.830 16.188 1.00 49.66 179 SER A N 1
ATOM 1424 C CA . SER A 1 179 ? -2.686 -14.013 15.024 1.00 49.66 179 SER A CA 1
ATOM 1425 C C . SER A 1 179 ? -2.215 -12.657 14.516 1.00 49.66 179 SER A C 1
ATOM 1427 O O . SER A 1 179 ? -2.979 -11.857 13.969 1.00 49.66 179 SER A O 1
ATOM 1429 N N . ASN A 1 180 ? -0.917 -12.473 14.751 1.00 47.88 180 ASN A N 1
ATOM 1430 C CA . ASN A 1 180 ? 0.014 -11.481 14.236 1.00 47.88 180 ASN A CA 1
ATOM 1431 C C . ASN A 1 180 ? -0.193 -10.026 14.680 1.00 47.88 180 ASN A C 1
ATOM 1433 O O . ASN A 1 180 ? -1.071 -9.313 14.196 1.00 47.88 180 ASN A O 1
ATOM 1437 N N . ASN A 1 181 ? 0.699 -9.634 15.602 1.00 55.66 181 ASN A N 1
ATOM 1438 C CA . ASN A 1 181 ? 1.198 -8.293 15.914 1.00 55.66 181 ASN A CA 1
ATOM 1439 C C . ASN A 1 181 ? 0.608 -7.174 15.054 1.00 55.66 181 ASN A C 1
ATOM 1441 O O . ASN A 1 181 ? 1.122 -6.849 13.988 1.00 55.66 181 ASN A O 1
ATOM 1445 N N . ASN A 1 182 ? -0.435 -6.546 15.581 1.00 6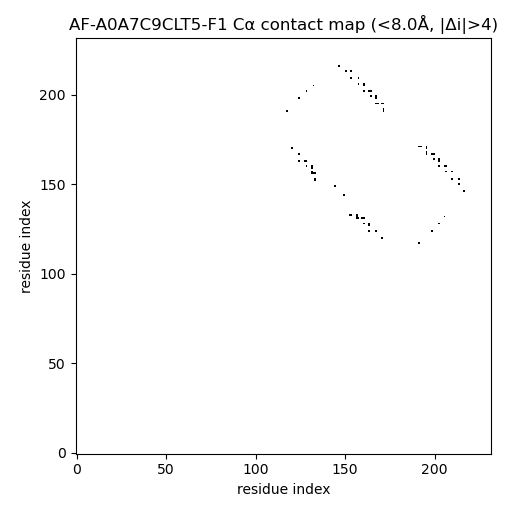6.25 182 ASN A N 1
ATOM 1446 C CA . ASN A 1 182 ? -0.742 -5.161 15.280 1.00 66.25 182 ASN A CA 1
ATOM 1447 C C . ASN A 1 182 ? -0.920 -4.491 16.636 1.00 66.25 182 ASN A C 1
ATOM 1449 O O . ASN A 1 182 ? -1.898 -4.794 17.321 1.00 66.25 182 ASN A O 1
ATOM 1453 N N . ASP A 1 183 ? -0.004 -3.597 17.011 1.00 72.12 183 ASP A N 1
ATOM 1454 C CA . ASP A 1 183 ? -0.087 -2.797 18.244 1.00 72.12 183 ASP A CA 1
ATOM 1455 C C . ASP A 1 183 ? -1.484 -2.185 18.405 1.00 72.12 183 ASP A C 1
ATOM 1457 O O . ASP A 1 183 ? -2.051 -2.166 19.490 1.00 72.12 183 ASP A O 1
ATOM 1461 N N . MET A 1 184 ? -2.117 -1.815 17.289 1.00 75.50 184 MET A N 1
ATOM 1462 C CA . MET A 1 184 ? -3.480 -1.301 17.274 1.00 75.50 184 MET A CA 1
ATOM 1463 C C . MET A 1 184 ? -4.538 -2.289 17.799 1.00 75.50 184 MET A C 1
ATOM 1465 O O . MET A 1 184 ? -5.478 -1.873 18.468 1.00 75.50 184 MET A O 1
ATOM 1469 N N . LYS A 1 185 ? -4.416 -3.593 17.515 1.00 76.56 185 LYS A N 1
ATOM 1470 C CA . LYS A 1 185 ? -5.333 -4.611 18.062 1.00 76.56 185 LYS A CA 1
ATOM 1471 C C . LYS A 1 185 ? -5.113 -4.805 19.561 1.00 76.56 185 LYS A C 1
ATOM 1473 O O . LYS A 1 185 ? -6.082 -5.033 20.278 1.00 76.56 185 LYS A O 1
ATOM 1478 N N . ALA A 1 186 ? -3.862 -4.712 20.016 1.00 80.94 186 ALA A N 1
ATOM 1479 C CA . ALA A 1 186 ? -3.528 -4.784 21.435 1.00 80.94 186 ALA A CA 1
ATOM 1480 C C . ALA A 1 186 ? -4.109 -3.581 22.194 1.00 80.94 186 ALA A C 1
ATOM 1482 O O . ALA A 1 186 ? -4.803 -3.775 23.187 1.00 80.94 186 ALA A O 1
ATOM 1483 N N . VAL A 1 187 ? -3.942 -2.367 21.655 1.00 84.94 187 VAL A N 1
ATOM 1484 C CA . VAL A 1 187 ? -4.544 -1.138 22.199 1.00 84.94 187 VAL A CA 1
ATOM 1485 C C . VAL A 1 187 ? -6.075 -1.214 22.197 1.00 84.94 187 VAL A C 1
ATOM 1487 O O . VAL A 1 187 ? -6.704 -0.886 23.199 1.00 84.94 187 VAL A O 1
ATOM 1490 N N . ASP A 1 188 ? -6.703 -1.689 21.114 1.00 84.25 188 ASP A N 1
ATOM 1491 C CA . ASP A 1 188 ? -8.163 -1.868 21.059 1.00 84.25 188 ASP A CA 1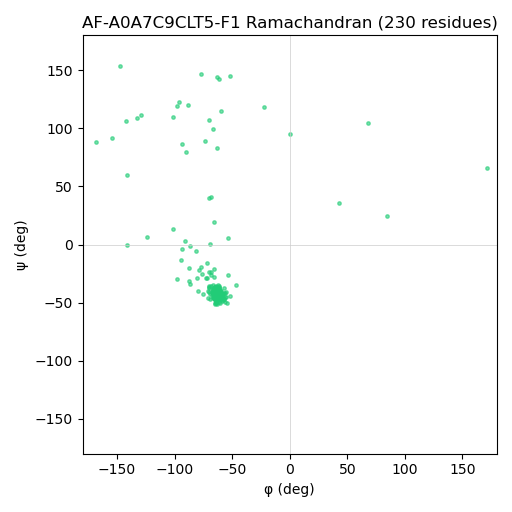
ATOM 1492 C C . ASP A 1 188 ? -8.655 -2.895 22.103 1.00 84.25 188 ASP A C 1
ATOM 1494 O O . ASP A 1 188 ? -9.753 -2.747 22.646 1.00 84.25 188 ASP A O 1
ATOM 1498 N N . HIS A 1 189 ? -7.872 -3.940 22.393 1.00 84.00 189 HIS A N 1
ATOM 1499 C CA . HIS A 1 189 ? -8.191 -4.919 23.435 1.00 84.00 189 HIS A CA 1
ATOM 1500 C C . HIS A 1 189 ? -8.046 -4.322 24.841 1.00 84.00 189 HIS A C 1
ATOM 1502 O O . HIS A 1 189 ? -8.958 -4.454 25.656 1.00 84.00 189 HIS A O 1
ATOM 1508 N N . GLU A 1 190 ? -6.950 -3.615 25.107 1.00 88.75 190 GLU A N 1
ATOM 1509 C CA . GLU A 1 190 ? -6.725 -2.910 26.371 1.00 88.75 190 GLU A CA 1
ATOM 1510 C C . GLU A 1 190 ? -7.827 -1.876 26.637 1.00 88.75 190 GLU A C 1
ATOM 1512 O O . GLU A 1 190 ? -8.403 -1.847 27.723 1.00 88.75 190 GLU A O 1
ATOM 1517 N N . LEU A 1 191 ? -8.225 -1.109 25.616 1.00 89.56 191 LEU A N 1
ATOM 1518 C CA . LEU A 1 191 ? -9.343 -0.169 25.704 1.00 89.56 191 LEU A CA 1
ATOM 1519 C C . LEU A 1 191 ? -10.648 -0.867 26.115 1.00 89.56 191 LEU A C 1
ATOM 1521 O O . LEU A 1 191 ? -11.390 -0.343 26.946 1.00 89.56 191 LEU A O 1
ATOM 1525 N N . ARG A 1 192 ? -10.938 -2.057 25.569 1.00 89.12 192 ARG A N 1
ATOM 1526 C CA . ARG A 1 192 ? -12.124 -2.843 25.959 1.00 89.12 192 ARG A CA 1
ATOM 1527 C C . ARG A 1 192 ? -12.070 -3.272 27.422 1.00 89.12 192 ARG A C 1
ATOM 1529 O O . ARG A 1 192 ? -13.105 -3.222 28.083 1.00 89.12 192 ARG A O 1
ATOM 1536 N N . LEU A 1 193 ? -10.900 -3.674 27.918 1.00 89.62 193 LEU A N 1
ATOM 1537 C CA . LEU A 1 193 ? -10.712 -4.044 29.324 1.00 89.62 193 LEU A CA 1
ATOM 1538 C C . LEU A 1 193 ? -10.941 -2.844 30.244 1.00 89.62 193 LEU A C 1
ATOM 1540 O O . LEU A 1 193 ? -11.752 -2.934 31.161 1.00 89.62 193 LEU A O 1
ATOM 1544 N N . VAL A 1 194 ? -10.318 -1.702 29.940 1.00 92.25 194 VAL A N 1
ATOM 1545 C CA . VAL A 1 194 ? -10.492 -0.465 30.716 1.00 92.25 194 VAL A CA 1
ATOM 1546 C C . VAL A 1 194 ? -11.962 -0.038 30.740 1.00 92.25 194 VAL A C 1
ATOM 1548 O O . VAL A 1 194 ? -12.499 0.274 31.800 1.00 92.25 194 VAL A O 1
ATOM 1551 N N . LEU A 1 195 ? -12.649 -0.068 29.593 1.00 92.00 195 LEU A N 1
ATOM 1552 C CA . LEU A 1 195 ? -14.073 0.272 29.519 1.00 92.00 195 LEU A CA 1
ATOM 1553 C C . LEU A 1 195 ? -14.936 -0.690 30.340 1.00 92.00 195 LEU A C 1
ATOM 1555 O O . LEU A 1 195 ? -15.815 -0.237 31.074 1.00 92.00 195 LEU A O 1
ATOM 1559 N N . ARG A 1 196 ? -14.681 -2.001 30.248 1.00 90.56 196 ARG A N 1
ATOM 1560 C CA . ARG A 1 196 ? -15.379 -3.015 31.049 1.00 90.56 196 ARG A CA 1
ATOM 1561 C C . ARG A 1 196 ? -15.229 -2.722 32.539 1.00 90.56 196 ARG A C 1
ATOM 1563 O O . ARG A 1 196 ? -16.230 -2.693 33.253 1.00 90.56 196 ARG A O 1
ATOM 1570 N N . ASP A 1 197 ? -14.005 -2.479 32.989 1.00 92.12 197 ASP A N 1
ATOM 1571 C CA . ASP A 1 197 ? -13.708 -2.257 34.402 1.00 92.12 197 ASP A CA 1
ATOM 1572 C C . ASP A 1 197 ? -14.382 -0.966 34.908 1.00 92.12 197 ASP A C 1
ATOM 1574 O O . ASP A 1 197 ? -15.035 -0.992 35.952 1.00 92.12 197 ASP A O 1
ATOM 1578 N N . ILE A 1 198 ? -14.384 0.114 34.109 1.00 93.12 198 ILE A N 1
ATOM 1579 C CA . ILE A 1 198 ? -15.136 1.351 34.405 1.00 93.12 198 ILE A CA 1
ATOM 1580 C C . ILE A 1 198 ? -16.634 1.066 34.591 1.00 93.12 198 ILE A C 1
ATOM 1582 O O . ILE A 1 198 ? -17.246 1.551 35.548 1.00 93.12 198 ILE A O 1
ATOM 1586 N N . PHE A 1 199 ? -17.250 0.2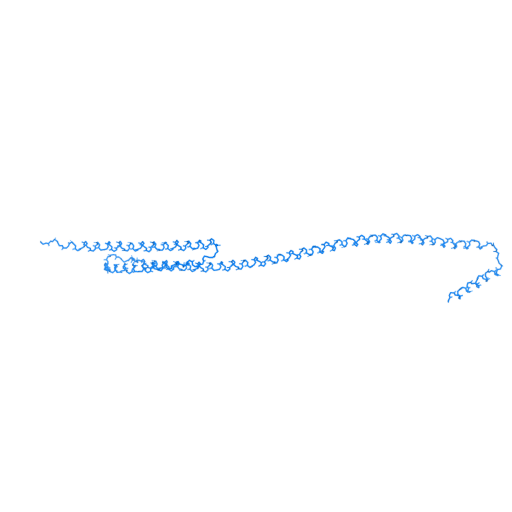93 33.691 1.00 92.12 199 PHE A N 1
ATOM 1587 C CA . PHE A 1 199 ? -18.673 -0.038 33.792 1.00 92.12 199 PHE A CA 1
ATOM 1588 C C . PHE A 1 199 ? -18.979 -0.917 35.015 1.00 92.12 199 PHE A C 1
ATOM 1590 O O . PHE A 1 199 ? -19.975 -0.667 35.702 1.00 92.12 199 PHE A O 1
ATOM 1597 N N . ILE A 1 200 ? -18.123 -1.899 35.324 1.00 91.69 200 ILE A N 1
ATOM 1598 C CA . ILE A 1 200 ? -18.251 -2.755 36.516 1.00 91.69 200 ILE A CA 1
ATOM 1599 C C . ILE A 1 200 ? -18.171 -1.915 37.791 1.00 91.69 200 ILE A C 1
ATOM 1601 O O . ILE A 1 200 ? -19.034 -2.039 38.666 1.00 91.69 200 ILE A O 1
ATOM 1605 N N . ASP A 1 201 ? -17.164 -1.054 37.904 1.00 93.38 201 ASP A N 1
ATOM 1606 C CA . ASP A 1 201 ? -16.958 -0.235 39.095 1.00 93.38 201 ASP A CA 1
ATOM 1607 C C . ASP A 1 201 ? -18.095 0.770 39.287 1.00 93.38 201 ASP A C 1
ATOM 1609 O O . ASP A 1 201 ? -18.580 0.948 40.408 1.00 93.38 201 ASP A O 1
ATOM 1613 N N . ASN A 1 202 ? -18.613 1.351 38.199 1.00 92.50 202 ASN A N 1
ATOM 1614 C CA . ASN A 1 202 ? -19.768 2.243 38.270 1.00 92.50 202 ASN A CA 1
ATOM 1615 C C . ASN A 1 202 ? -21.037 1.510 38.735 1.00 92.50 202 ASN A C 1
ATOM 1617 O O . ASN A 1 202 ? -21.747 1.997 39.616 1.00 92.50 202 ASN A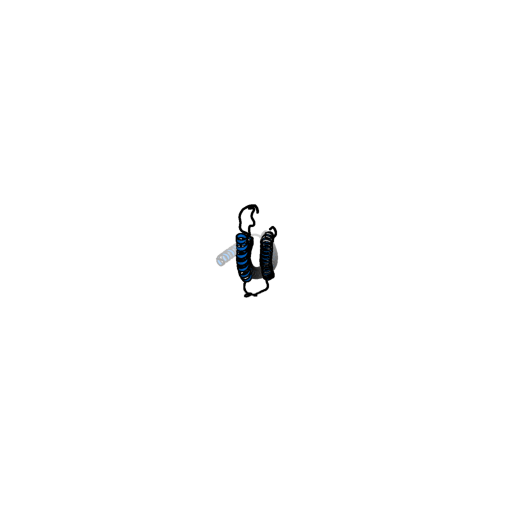 O 1
ATOM 1621 N N . ALA A 1 203 ? -21.303 0.318 38.193 1.00 90.31 203 ALA A N 1
ATOM 1622 C CA . ALA A 1 203 ? -22.430 -0.516 38.604 1.00 90.31 203 ALA A CA 1
ATOM 1623 C C . ALA A 1 203 ? -22.327 -0.921 40.087 1.00 90.31 203 ALA A C 1
ATOM 1625 O O . ALA A 1 203 ? -23.299 -0.806 40.839 1.00 90.31 203 ALA A O 1
ATOM 1626 N N . ARG A 1 204 ? -21.133 -1.318 40.546 1.00 91.25 204 ARG A N 1
ATOM 1627 C CA . ARG A 1 204 ? -20.867 -1.628 41.962 1.00 91.25 204 ARG A CA 1
ATOM 1628 C C . ARG A 1 204 ? -21.071 -0.418 42.870 1.00 91.25 204 ARG A C 1
ATOM 1630 O O . ARG A 1 204 ? -21.657 -0.567 43.940 1.00 91.25 204 ARG A O 1
ATOM 1637 N N . LEU A 1 205 ? -20.609 0.764 42.459 1.00 91.06 205 LEU A N 1
ATOM 1638 C CA . LEU A 1 205 ? -20.781 1.998 43.224 1.00 91.06 205 LEU A CA 1
ATOM 1639 C C . LEU A 1 205 ? -22.263 2.345 43.401 1.00 91.06 205 LEU A C 1
ATOM 1641 O O . LEU A 1 205 ? -22.687 2.647 44.513 1.00 91.06 205 LEU A O 1
ATOM 1645 N N . ARG A 1 206 ? -23.062 2.234 42.335 1.00 88.81 206 ARG A N 1
ATOM 1646 C CA . ARG A 1 206 ? -24.513 2.481 42.401 1.00 88.81 206 ARG A CA 1
ATOM 1647 C C . ARG A 1 206 ? -25.227 1.496 43.308 1.00 88.81 206 ARG A C 1
ATOM 1649 O O . ARG A 1 206 ? -26.027 1.916 44.130 1.00 88.81 206 ARG A O 1
ATOM 1656 N N . LYS A 1 207 ? -24.866 0.214 43.240 1.00 87.44 207 LYS A N 1
ATOM 1657 C CA . LYS A 1 207 ? -25.410 -0.800 44.150 1.00 87.44 207 LYS A CA 1
ATOM 1658 C C . LYS A 1 207 ? -25.095 -0.483 45.617 1.00 87.44 207 LYS A C 1
ATOM 1660 O O . LYS A 1 207 ? -25.960 -0.593 46.477 1.00 87.44 207 LYS A O 1
ATOM 1665 N N . ARG A 1 208 ? -23.865 -0.043 45.918 1.00 89.12 208 ARG A N 1
ATOM 1666 C CA . ARG A 1 208 ? -23.492 0.407 47.274 1.00 89.12 208 ARG A CA 1
ATOM 1667 C C . ARG A 1 208 ? -24.291 1.635 47.714 1.00 89.12 208 ARG A C 1
ATOM 1669 O O . ARG A 1 208 ? -24.698 1.697 48.868 1.00 89.12 208 ARG A O 1
ATOM 1676 N N . MET A 1 209 ? -24.525 2.585 46.809 1.00 88.69 209 MET A N 1
ATOM 1677 C CA . MET A 1 209 ? -25.339 3.768 47.091 1.00 88.69 209 MET A CA 1
ATOM 1678 C C . MET A 1 209 ? -26.795 3.394 47.391 1.00 88.69 209 MET A C 1
ATOM 1680 O O . MET A 1 209 ? -27.352 3.880 48.369 1.00 88.69 209 MET A O 1
ATOM 1684 N N . ASN A 1 210 ? -27.387 2.484 46.614 1.00 87.81 210 ASN A N 1
ATOM 1685 C CA . ASN A 1 210 ? -28.748 2.002 46.853 1.00 87.81 210 ASN A CA 1
ATOM 1686 C C . ASN A 1 210 ? -28.883 1.361 48.241 1.00 87.81 210 ASN A C 1
ATOM 1688 O O . ASN A 1 210 ? -29.792 1.717 48.986 1.00 87.81 210 ASN A O 1
ATOM 1692 N N . LEU A 1 211 ? -27.935 0.500 48.634 1.00 86.88 211 LEU A N 1
ATOM 1693 C CA . LEU A 1 211 ? -27.894 -0.096 49.977 1.00 86.88 211 LEU A CA 1
ATOM 1694 C C . LEU A 1 211 ? -27.786 0.958 51.091 1.00 86.88 211 LEU A C 1
ATOM 1696 O O . LEU A 1 211 ? -28.430 0.829 52.134 1.00 86.88 211 LEU A O 1
ATOM 1700 N N . PHE A 1 212 ? -26.987 2.007 50.879 1.00 87.69 212 PHE A N 1
ATOM 1701 C CA . PHE A 1 212 ? -26.867 3.114 51.828 1.00 87.69 212 PHE A CA 1
ATOM 1702 C C . PHE A 1 212 ? -28.191 3.880 51.978 1.00 87.69 212 PHE A C 1
ATOM 1704 O O . PHE A 1 212 ? -28.624 4.126 53.103 1.00 87.69 212 PHE A O 1
ATOM 1711 N N . ILE A 1 213 ? -28.869 4.191 50.867 1.00 85.38 213 ILE A N 1
ATOM 1712 C CA . ILE A 1 213 ? -30.177 4.868 50.875 1.00 85.38 213 ILE A CA 1
ATOM 1713 C C . ILE A 1 213 ? -31.234 4.001 51.570 1.00 85.38 213 ILE A C 1
ATOM 1715 O O . ILE A 1 213 ? -31.954 4.505 52.428 1.00 85.38 213 ILE A O 1
ATOM 1719 N N . GLN A 1 214 ? -31.299 2.700 51.263 1.00 83.62 214 GLN A N 1
ATOM 1720 C CA . GLN A 1 214 ? -32.212 1.765 51.935 1.00 83.62 214 GLN A CA 1
ATOM 1721 C C . GLN A 1 214 ? -31.992 1.759 53.453 1.00 83.62 214 GLN A C 1
ATOM 1723 O O . GLN A 1 214 ? -32.952 1.842 54.217 1.00 83.62 214 GLN A O 1
ATOM 1728 N N . SER A 1 215 ? -30.729 1.715 53.886 1.00 85.25 215 SER A N 1
ATOM 1729 C CA . SER A 1 215 ? -30.369 1.730 55.309 1.00 85.25 215 SER A CA 1
ATOM 1730 C C . SER A 1 215 ? -30.793 3.039 55.986 1.00 85.25 215 SER A C 1
ATOM 1732 O O . SER A 1 215 ? -31.353 3.013 57.078 1.00 85.25 215 SER A O 1
ATOM 1734 N N . ALA A 1 216 ? -30.577 4.186 55.334 1.00 84.81 216 ALA A N 1
ATOM 1735 C CA . ALA A 1 216 ? -30.993 5.492 55.850 1.00 84.81 216 ALA A CA 1
ATOM 1736 C C . ALA A 1 216 ? -32.524 5.623 55.970 1.00 84.81 216 ALA A C 1
ATOM 1738 O O . ALA A 1 216 ? -33.016 6.136 56.975 1.00 84.81 216 ALA A O 1
ATOM 1739 N N . LEU A 1 217 ? -33.276 5.122 54.982 1.00 82.06 217 LEU A N 1
ATOM 1740 C CA . LEU A 1 217 ? -34.744 5.126 54.996 1.00 82.06 217 LEU A CA 1
ATOM 1741 C C . LEU A 1 217 ? -35.316 4.225 56.102 1.00 82.06 217 LEU A C 1
ATOM 1743 O O . LEU A 1 217 ? -36.256 4.624 56.783 1.00 82.06 217 LEU A O 1
ATOM 1747 N N . GLN A 1 218 ? -34.727 3.045 56.323 1.00 79.50 218 GLN A N 1
ATOM 1748 C CA . GLN A 1 218 ? -35.144 2.130 57.395 1.00 79.50 218 GLN A CA 1
ATOM 1749 C C . GLN A 1 218 ? -34.892 2.712 58.792 1.00 79.50 218 GLN A C 1
ATOM 1751 O O . GLN A 1 218 ? -35.740 2.573 59.672 1.00 79.50 218 GLN A O 1
ATOM 1756 N N . VAL A 1 219 ? -33.762 3.401 58.992 1.00 76.38 219 VAL A N 1
ATOM 1757 C CA . VAL A 1 219 ? -33.469 4.088 60.260 1.00 76.38 219 VAL A CA 1
ATOM 1758 C C . VAL A 1 219 ? -34.475 5.214 60.505 1.00 76.38 219 VAL A C 1
ATOM 1760 O O . VAL A 1 219 ? -35.035 5.276 61.596 1.00 76.38 219 VAL A O 1
ATOM 1763 N N . GLY A 1 220 ? -34.779 6.033 59.491 1.00 63.47 220 GLY A N 1
ATOM 1764 C CA . GLY A 1 220 ? -35.779 7.104 59.586 1.00 63.47 220 GLY A CA 1
ATOM 1765 C C . GLY A 1 220 ? -37.147 6.605 60.061 1.00 63.47 220 GLY A C 1
ATOM 1766 O O . GLY A 1 220 ? -37.656 7.111 61.058 1.00 63.47 220 GLY A O 1
ATOM 1767 N N . SER A 1 221 ? -37.679 5.547 59.438 1.00 59.78 221 SER A N 1
ATOM 1768 C CA . SER A 1 221 ? -38.979 4.961 59.808 1.00 59.78 221 SER A CA 1
ATOM 1769 C C . SER A 1 221 ? -39.015 4.328 61.207 1.00 59.78 221 SER A C 1
ATOM 1771 O O . SER A 1 221 ? -40.068 4.318 61.833 1.00 59.78 221 SER A O 1
ATOM 1773 N N . SER A 1 222 ? -37.888 3.829 61.730 1.00 58.78 222 SER A N 1
ATOM 1774 C CA . SER A 1 222 ? -37.828 3.243 63.083 1.00 58.78 222 SER A CA 1
ATOM 1775 C C . SER A 1 222 ? -37.808 4.275 64.222 1.00 58.78 222 SER A C 1
ATOM 1777 O O . SER A 1 222 ? -38.128 3.942 65.363 1.00 58.78 222 SER A O 1
ATOM 1779 N N . THR A 1 223 ? -37.447 5.528 63.932 1.00 54.03 223 THR A N 1
ATOM 1780 C CA . THR A 1 223 ? -37.425 6.617 64.927 1.00 54.03 223 THR A CA 1
ATOM 1781 C C . THR A 1 223 ? -38.811 7.211 65.181 1.00 54.03 223 THR A C 1
ATOM 1783 O O . THR A 1 223 ? -39.077 7.648 66.298 1.00 54.03 223 THR A O 1
ATOM 1786 N N . ASP A 1 224 ? -39.699 7.175 64.184 1.00 49.19 224 ASP A N 1
ATOM 1787 C CA . ASP A 1 224 ? -41.056 7.726 64.288 1.00 49.19 224 ASP A CA 1
ATOM 1788 C C . ASP A 1 224 ? -42.005 6.828 65.111 1.00 49.19 224 ASP A C 1
ATOM 1790 O O . ASP A 1 224 ? -42.930 7.334 65.744 1.00 49.19 224 ASP A O 1
ATOM 1794 N N . GLU A 1 225 ? -41.757 5.513 65.198 1.00 49.53 225 GLU A N 1
ATOM 1795 C CA . GLU A 1 225 ? -42.595 4.598 65.998 1.00 49.53 225 GLU A CA 1
ATOM 1796 C C . GLU A 1 225 ? -42.312 4.646 67.514 1.00 49.53 225 GLU A C 1
ATOM 1798 O O . GLU A 1 225 ? -43.191 4.331 68.315 1.00 49.53 225 GLU A O 1
ATOM 1803 N N . ASN A 1 226 ? -41.128 5.095 67.944 1.00 46.84 226 ASN A N 1
ATOM 1804 C CA . ASN A 1 226 ? -40.738 5.108 69.366 1.00 46.84 226 ASN A CA 1
ATOM 1805 C C . ASN A 1 226 ? -41.091 6.410 70.120 1.00 46.84 226 ASN A C 1
ATOM 1807 O O . ASN A 1 226 ? -40.765 6.541 71.299 1.00 46.84 226 ASN A O 1
ATOM 1811 N N . GLY A 1 227 ? -41.751 7.374 69.468 1.00 45.44 227 GLY A N 1
ATOM 1812 C CA . GLY A 1 227 ? -42.158 8.654 70.071 1.00 45.44 227 GLY A CA 1
ATOM 1813 C C . GLY A 1 227 ? -43.581 8.696 70.648 1.00 45.44 227 GLY A C 1
ATOM 1814 O O . GLY A 1 227 ? -43.964 9.712 71.218 1.00 45.44 227 GLY A O 1
ATOM 1815 N N . SER A 1 228 ? -44.377 7.629 70.510 1.00 45.25 228 SER A N 1
ATOM 1816 C CA . SER A 1 228 ? -45.828 7.651 70.789 1.00 45.25 228 SER A CA 1
ATOM 1817 C C . SER A 1 228 ? -46.253 7.048 72.141 1.00 45.25 228 SER A C 1
ATOM 1819 O O . SER A 1 228 ? -47.439 6.785 72.342 1.00 45.25 228 SER A O 1
ATOM 1821 N N . SER A 1 229 ? -45.343 6.789 73.083 1.00 45.53 229 SER A N 1
ATOM 1822 C CA . SER A 1 229 ? -45.719 6.069 74.311 1.00 45.53 229 SER A CA 1
ATOM 1823 C C . SER A 1 229 ? -45.041 6.570 75.583 1.00 45.53 229 SER A C 1
ATOM 1825 O O . SER A 1 229 ? -44.376 5.782 76.243 1.00 45.53 229 SER A O 1
ATOM 1827 N N . VAL A 1 230 ? -45.225 7.842 75.954 1.00 46.09 230 VAL A N 1
ATOM 1828 C CA . VAL A 1 230 ? -45.250 8.269 77.368 1.00 46.09 230 VAL A CA 1
ATOM 1829 C C . VAL A 1 230 ? -46.086 9.550 77.481 1.00 46.09 230 VAL A C 1
ATOM 1831 O O . VAL A 1 230 ? -45.546 10.635 77.322 1.00 46.09 230 VAL A O 1
ATOM 1834 N N . GLU A 1 231 ? -47.386 9.427 77.741 1.00 42.12 231 GLU A N 1
ATOM 1835 C CA . GLU A 1 231 ? -48.182 10.419 78.486 1.00 42.12 231 GLU A CA 1
ATOM 1836 C C . GLU A 1 231 ? -49.543 9.789 78.834 1.00 42.12 231 GLU A C 1
ATOM 1838 O O . GLU A 1 231 ? -50.497 9.862 78.065 1.00 42.12 231 GLU A O 1
ATOM 1843 N N . GLU A 1 232 ? -49.595 9.111 79.984 1.00 36.84 232 GLU A N 1
ATOM 1844 C CA . GLU A 1 232 ? -50.780 9.020 80.852 1.00 36.84 232 GLU A CA 1
ATOM 1845 C C . GLU A 1 232 ? -50.336 8.794 82.305 1.00 36.84 232 GLU A C 1
ATOM 1847 O O . GLU A 1 232 ? -49.470 7.914 82.534 1.00 36.84 232 GLU A O 1
#

Organism: Opuntia streptacantha (NCBI:txid393608)

Foldseek 3Di:
DVVVVVVVVVVVVVVVVPDDDDDDPPPPPVVVVVVVVVVVVVVVVVVVVVVVVVVVVVVVVVVVVVVVVVVVVVVVVVVVVVVVVVVVVVVVVVVVVVVVVVVVVVVVVVVVVVVVVLVVLLVVLVVLLVVLDPCPPDDPPPDDDPLVNVLVNLVVSLVSLVVSLVSLVVQQDDPPDPDDDDVVVVVVNVVSVVSSVVSNVSSVVSNVVSVVVNVVSVVVVVVVVVPPDDDD

Solvent-accessible surface area (backbone atoms only — not comparable to full-atom values): 13390 Å² total; per-residue (Å²): 110,69,69,60,55,50,53,54,51,53,53,56,51,53,62,59,69,76,56,92,74,80,97,80,69,68,80,60,60,66,49,53,59,50,53,50,52,50,49,51,50,52,51,51,50,51,50,52,54,52,51,52,52,54,50,52,51,50,49,53,50,50,56,51,52,53,53,52,51,54,51,50,54,55,48,50,55,50,52,53,51,53,50,50,53,51,50,54,51,50,53,51,54,49,52,55,50,52,54,50,50,53,52,51,50,54,51,50,52,52,50,53,52,54,49,53,49,49,50,52,54,49,52,49,51,52,50,53,55,58,65,43,48,83,79,84,71,87,66,67,96,81,72,89,76,54,73,62,60,56,48,53,51,47,54,52,31,47,51,48,38,51,54,48,50,56,52,49,67,65,68,60,79,76,84,86,74,90,70,78,95,44,72,66,59,52,50,55,50,50,50,50,51,54,52,42,51,52,53,47,53,52,44,51,51,52,48,53,48,47,54,51,52,52,52,53,53,53,54,55,61,58,58,67,69,74,72,80,81,87,90,132